Protein AF-A0A2E0TJ88-F1 (afdb_monomer)

Sequence (297 aa):
MEVTLVNRSVYDLPSRQRVGCIVYDGAADMQLWPGPGPDSDLHEHYGDGLQRALDAELKQVEGRLLEIPSVVRVHPGRLHCNFLLWVASRPPEPGSTRQPAPGADVLRQAVLEALRFAAKRNVERIAFPALGAGPGELPRADRLVIAVRAAHAYHEQCIAAGRAPGVEEVFVCEASGPAFRTARQKVQGLARAETKPIGASGGAKAPAKRRRSASSSSSSSKKKSSKVAHKTPPLTAEEVAAARNSERYSMKNTYAVGDFFLHPKFGVGKVVGQPAPGQILVMFETGAEKKLVHGRS

Structure (mmCIF, N/CA/C/O backbone):
data_AF-A0A2E0TJ88-F1
#
_entry.id   AF-A0A2E0TJ88-F1
#
loop_
_atom_site.group_PDB
_atom_site.id
_atom_site.type_symbol
_atom_site.label_atom_id
_atom_site.label_alt_id
_atom_site.label_comp_id
_atom_site.label_asym_id
_atom_site.label_entity_id
_atom_site.label_seq_id
_atom_site.pdbx_PDB_ins_code
_atom_site.Cartn_x
_atom_site.Cartn_y
_atom_site.Cartn_z
_atom_site.occupancy
_atom_site.B_iso_or_equiv
_atom_site.auth_seq_id
_atom_site.auth_comp_id
_atom_site.auth_asym_id
_atom_site.auth_atom_id
_atom_site.pdbx_PDB_model_num
ATOM 1 N N . MET A 1 1 ? -7.248 0.184 18.013 1.00 95.38 1 MET A N 1
ATOM 2 C CA . MET A 1 1 ? -6.919 -0.272 16.646 1.00 95.38 1 MET A CA 1
ATOM 3 C C . MET A 1 1 ? -5.637 -1.081 16.720 1.00 95.38 1 MET A C 1
ATOM 5 O O . MET A 1 1 ? -4.680 -0.614 17.324 1.00 95.38 1 MET A O 1
ATOM 9 N N . GLU A 1 2 ? -5.627 -2.292 16.178 1.00 97.06 2 GLU A N 1
ATOM 10 C CA . GLU A 1 2 ? -4.460 -3.173 16.156 1.00 97.06 2 GLU A CA 1
ATOM 11 C C . GLU A 1 2 ? -3.668 -2.980 14.858 1.00 97.06 2 GLU A C 1
ATOM 13 O O . GLU A 1 2 ? -4.246 -2.921 13.776 1.00 97.06 2 GLU A O 1
ATOM 18 N N . VAL A 1 3 ? -2.338 -2.895 14.957 1.00 98.31 3 VAL A N 1
ATOM 19 C CA . VAL A 1 3 ? -1.446 -2.815 13.793 1.00 98.31 3 VAL A CA 1
ATOM 20 C C . VAL A 1 3 ? -0.541 -4.044 13.765 1.00 98.31 3 VAL A C 1
ATOM 22 O O . VAL A 1 3 ? 0.203 -4.295 14.718 1.00 98.31 3 VAL A O 1
ATOM 25 N N . THR A 1 4 ? -0.571 -4.782 12.656 1.00 98.19 4 THR A N 1
ATOM 26 C CA . THR A 1 4 ? 0.199 -6.014 12.463 1.00 98.19 4 THR A CA 1
ATOM 27 C C . THR A 1 4 ? 1.079 -5.910 11.223 1.00 98.19 4 THR A C 1
ATOM 29 O O . THR A 1 4 ? 0.600 -5.764 10.102 1.00 98.19 4 THR A O 1
ATOM 32 N N . LEU A 1 5 ? 2.391 -6.022 11.420 1.00 97.88 5 LEU A N 1
ATOM 33 C CA . LEU A 1 5 ? 3.379 -6.159 10.359 1.00 97.88 5 LEU A CA 1
ATOM 34 C C . LEU A 1 5 ? 3.454 -7.632 9.929 1.00 97.88 5 LEU A C 1
ATOM 36 O O . LEU A 1 5 ? 3.799 -8.499 10.733 1.00 97.88 5 LEU A O 1
ATOM 40 N N . VAL A 1 6 ? 3.167 -7.918 8.661 1.00 96.94 6 VAL A N 1
ATOM 41 C CA . VAL A 1 6 ? 3.076 -9.275 8.105 1.00 96.94 6 VAL A CA 1
ATOM 42 C C . VAL A 1 6 ? 4.202 -9.508 7.098 1.00 96.94 6 VAL A C 1
ATOM 44 O O . VAL A 1 6 ? 4.347 -8.757 6.136 1.00 96.94 6 VAL A O 1
ATOM 47 N N . ASN A 1 7 ? 4.983 -10.579 7.279 1.00 96.44 7 ASN A N 1
ATOM 48 C CA . ASN A 1 7 ? 6.004 -10.994 6.309 1.00 96.44 7 ASN A CA 1
ATOM 49 C C . ASN A 1 7 ? 5.368 -11.786 5.152 1.00 96.44 7 ASN A C 1
ATOM 51 O O . ASN A 1 7 ? 5.454 -13.022 5.102 1.00 96.44 7 ASN A O 1
ATOM 55 N N . ARG A 1 8 ? 4.629 -11.081 4.292 1.00 94.94 8 ARG A N 1
ATOM 56 C CA . ARG A 1 8 ? 3.948 -11.608 3.107 1.00 94.94 8 ARG A CA 1
ATOM 57 C C . ARG A 1 8 ? 3.572 -10.477 2.143 1.00 94.94 8 ARG A C 1
ATOM 59 O O . ARG A 1 8 ? 3.425 -9.334 2.562 1.00 94.94 8 ARG A O 1
ATOM 66 N N . SER A 1 9 ? 3.365 -10.812 0.870 1.00 95.75 9 SER A N 1
ATOM 67 C CA . SER A 1 9 ? 2.654 -9.944 -0.074 1.00 95.75 9 SER A CA 1
ATOM 68 C C . SER A 1 9 ? 1.245 -9.616 0.429 1.00 95.75 9 SER A C 1
ATOM 70 O O . SER A 1 9 ? 0.565 -10.476 0.995 1.00 95.75 9 SER A O 1
ATOM 72 N N . VAL A 1 10 ? 0.797 -8.386 0.166 1.00 96.75 10 VAL A N 1
ATOM 73 C CA . VAL A 1 10 ? -0.570 -7.933 0.460 1.00 96.75 10 VAL A CA 1
ATOM 74 C C . VAL A 1 10 ? -1.626 -8.712 -0.338 1.00 96.75 10 VAL A C 1
ATOM 76 O O . VAL A 1 10 ? -2.765 -8.843 0.103 1.00 96.75 10 VAL A O 1
ATOM 79 N N . TYR A 1 11 ? -1.240 -9.287 -1.480 1.00 95.94 11 TYR A N 1
ATOM 80 C CA . TYR A 1 11 ? -2.131 -10.051 -2.357 1.00 95.94 11 TYR A CA 1
ATOM 81 C C . TYR A 1 11 ? -2.315 -11.515 -1.926 1.00 95.94 11 TYR A C 1
ATOM 83 O O . TYR A 1 11 ? -3.261 -12.165 -2.364 1.00 95.94 11 TYR A O 1
ATOM 91 N N . ASP A 1 12 ? -1.460 -12.017 -1.027 1.00 93.56 12 ASP A N 1
ATOM 92 C CA . ASP A 1 12 ? -1.431 -13.426 -0.605 1.00 93.56 12 ASP A CA 1
ATOM 93 C C . ASP A 1 12 ? -1.913 -13.629 0.845 1.00 93.56 12 ASP A C 1
ATOM 95 O O . ASP A 1 12 ? -1.579 -14.629 1.500 1.00 93.56 12 ASP A O 1
ATOM 99 N N . LEU A 1 13 ? -2.656 -12.670 1.404 1.00 90.94 13 LEU A N 1
ATOM 100 C CA . LEU A 1 13 ? -3.163 -12.766 2.773 1.00 90.94 13 LEU A CA 1
ATOM 101 C C . LEU A 1 13 ? -4.053 -14.017 2.944 1.00 90.94 13 LEU A C 1
ATOM 103 O O . LEU A 1 13 ? -4.929 -14.280 2.120 1.00 90.94 13 LEU A O 1
ATOM 107 N N . PRO A 1 14 ? -3.838 -14.832 3.997 1.00 87.81 14 PRO A N 1
ATOM 108 C CA . PRO A 1 14 ? -4.660 -16.011 4.249 1.00 87.81 14 PRO A CA 1
ATOM 109 C C . PRO A 1 14 ? -6.097 -15.609 4.601 1.00 87.81 14 PRO A C 1
ATOM 111 O O . PRO A 1 14 ? -6.324 -14.521 5.117 1.00 87.81 14 PRO A O 1
ATOM 114 N N . SER A 1 15 ? -7.063 -16.522 4.454 1.00 87.50 15 SER A N 1
ATOM 115 C CA . SER A 1 15 ? -8.484 -16.231 4.719 1.00 87.50 15 SER A CA 1
ATOM 116 C C . SER A 1 15 ? -8.763 -15.673 6.122 1.00 87.50 15 SER A C 1
ATOM 118 O O . SER A 1 15 ? -9.662 -14.853 6.282 1.00 87.50 15 SER A O 1
ATOM 120 N N . ARG A 1 16 ? -7.967 -16.059 7.133 1.00 88.81 16 ARG A N 1
ATOM 121 C CA . ARG A 1 16 ? -8.054 -15.505 8.501 1.00 88.81 16 ARG A CA 1
ATOM 122 C C . ARG A 1 16 ? -7.700 -14.011 8.594 1.00 88.81 16 ARG A C 1
ATOM 124 O O . ARG A 1 16 ? -8.092 -13.358 9.548 1.00 88.81 16 ARG A O 1
ATOM 131 N N . GLN A 1 17 ? -6.967 -13.495 7.610 1.00 90.50 17 GLN A N 1
ATOM 132 C CA . GLN A 1 17 ? -6.532 -12.103 7.452 1.00 90.50 17 GLN A CA 1
ATOM 133 C C . GLN A 1 17 ? -7.200 -11.456 6.229 1.00 90.50 17 GLN A C 1
ATOM 135 O O . GLN A 1 17 ? -6.638 -10.553 5.613 1.00 90.50 17 GLN A O 1
ATOM 140 N N . ARG A 1 18 ? -8.396 -11.923 5.838 1.00 91.19 18 ARG A N 1
ATOM 141 C CA . ARG A 1 18 ? -9.171 -11.266 4.782 1.00 91.19 18 ARG A CA 1
ATOM 142 C C . ARG A 1 18 ? -9.471 -9.828 5.202 1.00 91.19 18 ARG A C 1
ATOM 144 O O . ARG A 1 18 ? -9.959 -9.592 6.308 1.00 91.19 18 ARG A O 1
ATOM 151 N N . VAL A 1 19 ? -9.205 -8.891 4.298 1.00 97.31 19 VAL A N 1
ATOM 152 C CA . VAL A 1 19 ? -9.403 -7.457 4.523 1.00 97.31 19 VAL A CA 1
ATOM 153 C C . VAL A 1 19 ? -10.577 -6.916 3.721 1.00 97.31 19 VAL A C 1
ATOM 155 O O . VAL A 1 19 ? -10.933 -7.448 2.668 1.00 97.31 19 VAL A O 1
ATOM 158 N N . GLY A 1 20 ? -11.183 -5.839 4.217 1.00 97.75 20 GLY A N 1
ATOM 159 C CA . GLY A 1 20 ? -12.208 -5.111 3.478 1.00 97.75 20 GLY A CA 1
ATOM 160 C C . GLY A 1 20 ? -11.611 -4.360 2.290 1.00 97.75 20 GLY A C 1
ATOM 161 O O . GLY A 1 20 ? -12.201 -4.377 1.212 1.00 97.75 20 GLY A O 1
ATOM 162 N N . CYS A 1 21 ? -10.409 -3.797 2.427 1.00 98.12 21 CYS A N 1
ATOM 163 C CA . CYS A 1 21 ? -9.697 -3.203 1.300 1.00 98.12 21 CYS A CA 1
ATOM 164 C C . CYS A 1 21 ? -8.182 -3.421 1.339 1.00 98.12 21 CYS A C 1
ATOM 166 O O . CYS A 1 21 ? -7.567 -3.541 2.400 1.00 98.12 21 CYS A O 1
ATOM 168 N N . ILE A 1 22 ? -7.604 -3.461 0.139 1.00 98.62 22 ILE A N 1
ATOM 169 C CA . ILE A 1 22 ? -6.161 -3.390 -0.096 1.00 98.62 22 ILE A CA 1
ATOM 170 C C . ILE A 1 22 ? -5.868 -1.986 -0.602 1.00 98.62 22 ILE A C 1
ATOM 172 O O . ILE A 1 22 ? -6.528 -1.521 -1.530 1.00 98.62 22 ILE A O 1
ATOM 176 N N . VAL A 1 23 ? -4.904 -1.318 0.015 1.00 98.69 23 VAL A N 1
ATOM 177 C CA . VAL A 1 23 ? -4.456 0.014 -0.385 1.00 98.69 23 VAL A CA 1
ATOM 178 C C . VAL A 1 23 ? -3.348 -0.114 -1.414 1.00 98.69 23 VAL A C 1
ATOM 180 O O . VAL A 1 23 ? -2.462 -0.954 -1.278 1.00 98.69 23 VAL A O 1
ATOM 183 N N . TYR A 1 24 ? -3.385 0.733 -2.429 1.00 98.44 24 TYR A N 1
ATOM 184 C CA . TYR A 1 24 ? -2.348 0.825 -3.444 1.00 98.44 24 TYR A CA 1
ATOM 185 C C . TYR A 1 24 ? -2.125 2.284 -3.810 1.00 98.44 24 TYR A C 1
ATOM 187 O O . TYR A 1 24 ? -3.101 3.020 -3.916 1.00 98.44 24 TYR A O 1
ATOM 195 N N . ASP A 1 25 ? -0.879 2.713 -4.009 1.00 96.56 25 ASP A N 1
ATOM 196 C CA . ASP A 1 25 ? -0.586 4.090 -4.392 1.00 96.56 25 ASP A CA 1
ATOM 197 C C . ASP A 1 25 ? -0.054 4.226 -5.823 1.00 96.56 25 ASP A C 1
ATOM 199 O O . ASP A 1 25 ? 0.834 3.499 -6.275 1.00 96.56 25 ASP A O 1
ATOM 203 N N . GLY A 1 26 ? -0.585 5.218 -6.521 1.00 95.94 26 GLY A N 1
ATOM 204 C CA . GLY A 1 26 ? -0.389 5.417 -7.944 1.00 95.94 26 GLY A CA 1
ATOM 205 C C . GLY A 1 26 ? -0.282 6.880 -8.345 1.00 95.94 26 GLY A C 1
ATOM 206 O O . GLY A 1 26 ? -0.314 7.788 -7.507 1.00 95.94 26 GLY A O 1
ATOM 207 N N . ALA A 1 27 ? -0.168 7.095 -9.652 1.00 95.81 27 ALA A N 1
ATOM 208 C CA . ALA A 1 27 ? -0.264 8.418 -10.242 1.00 95.81 27 ALA A CA 1
ATOM 209 C C . ALA A 1 27 ? -1.696 8.976 -10.135 1.00 95.81 27 ALA A C 1
ATOM 211 O O . ALA A 1 27 ? -2.685 8.234 -10.067 1.00 95.81 27 ALA A O 1
ATOM 212 N N . ALA A 1 28 ? -1.800 10.302 -10.093 1.00 96.56 28 ALA A N 1
ATOM 213 C CA . ALA A 1 28 ? -3.056 11.037 -9.981 1.00 96.56 28 ALA A CA 1
ATOM 214 C C . ALA A 1 28 ? -3.976 10.888 -11.205 1.00 96.56 28 ALA A C 1
ATOM 216 O O . ALA A 1 28 ? -5.190 11.028 -11.085 1.00 96.56 28 ALA A O 1
ATOM 217 N N . ASP A 1 29 ? -3.411 10.582 -12.371 1.00 95.62 29 ASP A N 1
ATOM 218 C CA . ASP A 1 29 ? -4.131 10.257 -13.609 1.00 95.62 29 ASP A CA 1
ATOM 219 C C . ASP A 1 29 ? -4.499 8.764 -13.713 1.00 95.62 29 ASP A C 1
ATOM 221 O O . ASP A 1 29 ? -4.984 8.309 -14.750 1.00 95.62 29 ASP A O 1
ATOM 225 N N . MET A 1 30 ? -4.242 7.994 -12.649 1.00 96.06 30 MET A N 1
ATOM 226 C CA . MET A 1 30 ? -4.525 6.563 -12.534 1.00 96.06 30 MET A CA 1
ATOM 227 C C . MET A 1 30 ? -3.983 5.723 -13.708 1.00 96.06 30 MET A C 1
ATOM 229 O O . MET A 1 30 ? -4.531 4.663 -14.024 1.00 96.06 30 MET A O 1
ATOM 233 N N . GLN A 1 31 ? -2.915 6.184 -14.365 1.00 94.44 31 GLN A N 1
ATOM 234 C CA . GLN A 1 31 ? -2.210 5.403 -15.374 1.00 94.44 31 GLN A CA 1
ATOM 235 C C . GLN A 1 31 ? -1.251 4.426 -14.700 1.00 94.44 31 GLN A C 1
ATOM 237 O O . GLN A 1 31 ? -0.559 4.771 -13.741 1.00 94.44 31 GLN A O 1
ATOM 242 N N . LEU A 1 32 ? -1.228 3.190 -15.199 1.00 93.06 32 LEU A N 1
ATOM 243 C CA . LEU A 1 32 ? -0.260 2.193 -14.762 1.00 93.06 32 LEU A CA 1
ATOM 244 C C . LEU A 1 32 ? 1.085 2.411 -15.448 1.00 93.06 32 LEU A C 1
ATOM 246 O O . LEU A 1 32 ? 1.165 2.560 -16.669 1.00 93.06 32 LEU A O 1
ATOM 250 N N . TRP A 1 33 ? 2.155 2.299 -14.671 1.00 91.06 33 TRP A N 1
ATOM 251 C CA . TRP A 1 33 ? 3.506 2.217 -15.195 1.00 91.06 33 TRP A CA 1
ATOM 252 C C . TRP A 1 33 ? 3.683 0.923 -16.016 1.00 91.06 33 TRP A C 1
ATOM 254 O O . TRP A 1 33 ? 3.544 -0.172 -15.463 1.00 91.06 33 TRP A O 1
ATOM 264 N N . PRO A 1 34 ? 4.042 0.998 -17.315 1.00 89.19 34 PRO A N 1
ATOM 265 C CA . PRO A 1 34 ? 4.158 -0.186 -18.173 1.00 89.19 34 PRO A CA 1
ATOM 266 C C . PRO A 1 34 ? 5.428 -1.016 -17.917 1.00 89.19 34 PRO A C 1
ATOM 268 O O . PRO A 1 34 ? 5.554 -2.134 -18.417 1.00 89.19 34 PRO A O 1
ATOM 271 N N . GLY A 1 35 ? 6.406 -0.468 -17.191 1.00 88.00 35 GLY A N 1
ATOM 272 C CA . GLY A 1 35 ? 7.645 -1.167 -16.860 1.00 88.00 35 GLY A CA 1
ATOM 273 C C . GLY A 1 35 ? 7.524 -2.060 -15.617 1.00 88.00 35 GLY A C 1
ATOM 274 O O . GLY A 1 35 ? 6.491 -2.094 -14.953 1.00 88.00 35 GLY A O 1
ATOM 275 N N . PRO A 1 36 ? 8.603 -2.774 -15.252 1.00 88.25 36 PRO A N 1
ATOM 276 C CA . PRO A 1 36 ? 8.596 -3.629 -14.071 1.00 88.25 36 PRO A CA 1
ATOM 277 C C . PRO A 1 36 ? 8.401 -2.812 -12.788 1.00 88.25 36 PRO A C 1
ATOM 279 O O . PRO A 1 36 ? 8.945 -1.711 -12.640 1.00 88.25 36 PRO A O 1
ATOM 282 N N . GLY A 1 37 ? 7.675 -3.383 -11.830 1.00 89.56 37 GLY A N 1
ATOM 283 C CA . GLY A 1 37 ? 7.513 -2.822 -10.495 1.00 89.56 37 GLY A CA 1
ATOM 284 C C . GLY A 1 37 ? 6.149 -3.130 -9.879 1.00 89.56 37 GLY A C 1
ATOM 285 O O . GLY A 1 37 ? 5.442 -4.020 -10.342 1.00 89.56 37 GLY A O 1
ATOM 286 N N . PRO A 1 38 ? 5.751 -2.376 -8.845 1.00 92.75 38 PRO A N 1
ATOM 287 C CA . PRO A 1 38 ? 4.497 -2.635 -8.143 1.00 92.75 38 PRO A CA 1
ATOM 288 C C . PRO A 1 38 ? 3.251 -2.594 -9.032 1.00 92.75 38 PRO A C 1
ATOM 290 O O . PRO A 1 38 ? 2.324 -3.353 -8.774 1.00 92.75 38 PRO A O 1
ATOM 293 N N . ASP A 1 39 ? 3.246 -1.779 -10.094 1.00 94.25 39 ASP A N 1
ATOM 294 C CA . ASP A 1 39 ? 2.115 -1.683 -11.025 1.00 94.25 39 ASP A CA 1
ATOM 295 C C . ASP A 1 39 ? 1.962 -2.974 -11.837 1.00 94.25 39 ASP A C 1
ATOM 297 O O . ASP A 1 39 ? 0.847 -3.476 -11.991 1.00 94.25 39 ASP A O 1
ATOM 301 N N . SER A 1 40 ? 3.080 -3.566 -12.286 1.00 93.62 40 SER A N 1
ATOM 302 C CA . SER A 1 40 ? 3.061 -4.876 -12.944 1.00 93.62 40 SER A CA 1
ATOM 303 C C . SER A 1 40 ? 2.634 -5.985 -11.981 1.00 93.62 40 SER A C 1
ATOM 305 O O . SER A 1 40 ? 1.856 -6.854 -12.368 1.00 93.62 40 SER A O 1
ATOM 307 N N . ASP A 1 41 ? 3.079 -5.923 -10.720 1.00 94.62 41 ASP A N 1
ATOM 308 C CA . ASP A 1 41 ? 2.690 -6.893 -9.689 1.00 94.62 41 ASP A CA 1
ATOM 309 C C . ASP A 1 41 ? 1.184 -6.788 -9.383 1.00 94.62 41 ASP A C 1
ATOM 311 O O . ASP A 1 41 ? 0.471 -7.791 -9.347 1.00 94.62 41 ASP A O 1
ATOM 315 N N . LEU A 1 42 ? 0.663 -5.567 -9.208 1.00 97.06 42 LEU A N 1
ATOM 316 C CA . LEU A 1 42 ? -0.768 -5.326 -9.019 1.00 97.06 42 LEU A CA 1
ATOM 317 C C . LEU A 1 42 ? -1.565 -5.846 -10.216 1.00 97.06 42 LEU A C 1
ATOM 319 O O . LEU A 1 42 ? -2.583 -6.505 -10.017 1.00 97.06 42 LEU A O 1
ATOM 323 N N . HIS A 1 43 ? -1.115 -5.572 -11.441 1.00 96.38 43 HIS A N 1
ATOM 324 C CA . HIS A 1 43 ? -1.786 -6.022 -12.655 1.00 96.38 43 HIS A CA 1
ATOM 325 C C . HIS A 1 43 ? -1.890 -7.553 -12.724 1.00 96.38 43 HIS A C 1
ATOM 327 O O . HIS A 1 43 ? -2.972 -8.076 -12.994 1.00 96.38 43 HIS A O 1
ATOM 333 N N . GLU A 1 44 ? -0.810 -8.275 -12.408 1.00 96.38 44 GLU A N 1
ATOM 334 C CA . GLU A 1 44 ? -0.795 -9.744 -12.377 1.00 96.38 44 GLU A CA 1
ATOM 335 C C . GLU A 1 44 ? -1.824 -10.309 -11.384 1.00 96.38 44 GLU A C 1
ATOM 337 O O . GLU A 1 44 ? -2.592 -11.217 -11.720 1.00 96.38 44 GLU A O 1
ATOM 342 N N . HIS A 1 45 ? -1.896 -9.737 -10.179 1.00 97.38 45 HIS A N 1
ATOM 343 C CA . HIS A 1 45 ? -2.829 -10.184 -9.142 1.00 97.38 45 HIS A CA 1
ATOM 344 C C . HIS A 1 45 ? -4.275 -9.717 -9.372 1.00 97.38 45 HIS A C 1
ATOM 346 O O . HIS A 1 45 ? -5.216 -10.416 -8.991 1.00 97.38 45 HIS A O 1
ATOM 352 N N . TYR A 1 46 ? -4.479 -8.556 -9.993 1.00 97.94 46 TYR A N 1
ATOM 353 C CA . TYR A 1 46 ? -5.803 -8.006 -10.281 1.00 97.94 46 TYR A CA 1
ATOM 354 C C . TYR A 1 46 ? -6.465 -8.692 -11.485 1.00 97.94 46 TYR A C 1
ATOM 356 O O . TYR A 1 46 ? -7.671 -8.963 -11.459 1.00 97.94 46 TYR A O 1
ATOM 364 N N . GLY A 1 47 ? -5.681 -8.991 -12.527 1.00 96.06 47 GLY A N 1
ATOM 365 C CA . GLY A 1 47 ? -6.120 -9.532 -13.814 1.00 96.06 47 GLY A CA 1
ATOM 366 C C . GLY A 1 47 ? -6.346 -8.474 -14.905 1.00 96.06 47 GLY A C 1
ATOM 367 O O . GLY A 1 47 ? -6.226 -7.270 -14.678 1.00 96.06 47 GLY A O 1
ATOM 368 N N . ASP A 1 48 ? -6.752 -8.944 -16.092 1.00 89.56 48 ASP A N 1
ATOM 369 C CA . ASP A 1 48 ? -6.744 -8.216 -17.382 1.00 89.56 48 ASP A CA 1
ATOM 370 C C . ASP A 1 48 ? -7.682 -6.985 -17.486 1.00 89.56 48 ASP A C 1
ATOM 372 O O . ASP A 1 48 ? -7.873 -6.419 -18.558 1.00 89.56 48 ASP A O 1
ATOM 376 N N . GLY A 1 49 ? -8.293 -6.547 -16.384 1.00 95.56 49 GLY A N 1
ATOM 377 C CA . GLY A 1 49 ? -9.243 -5.432 -16.339 1.00 95.56 49 GLY A CA 1
ATOM 378 C C . GLY A 1 49 ? -8.788 -4.222 -15.527 1.00 95.56 49 GLY A C 1
ATOM 379 O O . GLY A 1 49 ? -9.581 -3.294 -15.388 1.00 95.56 49 GLY A O 1
ATOM 380 N N . LEU A 1 50 ? -7.567 -4.220 -14.975 1.00 97.56 50 LEU A N 1
ATOM 381 C CA . LEU A 1 50 ? -7.134 -3.185 -14.028 1.00 97.56 50 LEU A CA 1
ATOM 382 C C . LEU A 1 50 ? -7.220 -1.771 -14.612 1.00 97.56 50 LEU A C 1
ATOM 384 O O . LEU A 1 50 ? -7.948 -0.950 -14.064 1.00 97.56 50 LEU A O 1
ATOM 388 N N . GLN A 1 51 ? -6.557 -1.498 -15.743 1.00 96.50 51 GLN A N 1
ATOM 389 C CA . GLN A 1 51 ? -6.578 -0.154 -16.340 1.00 96.50 51 GLN A CA 1
ATOM 390 C C . GLN A 1 51 ? -8.008 0.286 -16.675 1.00 96.50 51 GLN A C 1
ATOM 392 O O . GLN A 1 51 ? -8.405 1.398 -16.359 1.00 96.50 51 GLN A O 1
ATOM 397 N N . ARG A 1 52 ? -8.837 -0.622 -17.205 1.00 97.44 52 ARG A N 1
ATOM 398 C CA . ARG A 1 52 ? -10.246 -0.327 -17.501 1.00 97.44 52 ARG A CA 1
ATOM 399 C C . ARG A 1 52 ? -11.045 0.042 -16.247 1.00 97.44 52 ARG A C 1
ATOM 401 O O . ARG A 1 52 ? -11.935 0.885 -16.334 1.00 97.44 52 ARG A O 1
ATOM 408 N N . ALA A 1 53 ? -10.773 -0.603 -15.113 1.00 98.00 53 ALA A N 1
ATOM 409 C CA . ALA A 1 53 ? -11.406 -0.269 -13.842 1.00 98.00 53 ALA A CA 1
ATOM 410 C C . ALA A 1 53 ? -10.945 1.106 -13.339 1.00 98.00 53 ALA A C 1
ATOM 412 O O . ALA A 1 53 ? -11.780 1.901 -12.922 1.00 98.00 53 ALA A O 1
ATOM 413 N N . LEU A 1 54 ? -9.650 1.413 -13.452 1.00 97.62 54 LEU A N 1
ATOM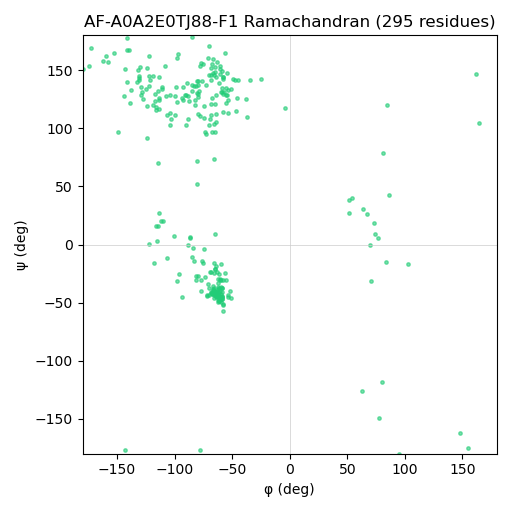 414 C CA . LEU A 1 54 ? -9.099 2.726 -13.110 1.00 97.62 54 LEU A CA 1
ATOM 415 C C . LEU A 1 54 ? -9.706 3.837 -13.980 1.00 97.62 54 LEU A C 1
ATOM 417 O O . LEU A 1 54 ? -10.215 4.821 -13.452 1.00 97.62 54 LEU A O 1
ATOM 421 N N . ASP A 1 55 ? -9.763 3.633 -15.297 1.00 96.94 55 ASP A N 1
ATOM 422 C CA . ASP A 1 55 ? -10.355 4.579 -16.245 1.00 96.94 55 ASP A CA 1
ATOM 423 C C . ASP A 1 55 ? -11.852 4.806 -15.985 1.00 96.94 55 ASP A C 1
ATOM 425 O O . ASP A 1 55 ? -12.378 5.886 -16.255 1.00 96.94 55 ASP A O 1
ATOM 429 N N . ALA A 1 56 ? -12.571 3.782 -15.510 1.00 97.38 56 ALA A N 1
ATOM 430 C CA . ALA A 1 56 ? -13.989 3.893 -15.182 1.00 97.38 56 ALA A CA 1
ATOM 431 C C . ALA A 1 56 ? -14.222 4.805 -13.971 1.00 97.38 56 ALA A C 1
ATOM 433 O O . ALA A 1 56 ? -15.129 5.635 -14.019 1.00 97.38 56 ALA A O 1
ATOM 434 N N . GLU A 1 57 ? -13.386 4.688 -12.937 1.00 97.38 57 GLU A N 1
ATOM 435 C CA . GLU A 1 57 ? -13.449 5.564 -11.764 1.00 97.38 57 GLU A CA 1
ATOM 436 C C . GLU A 1 57 ? -12.961 6.980 -12.102 1.00 97.38 57 GLU A C 1
ATOM 438 O O . GLU A 1 57 ? -13.636 7.955 -11.781 1.00 97.38 57 GLU A O 1
ATOM 443 N N . LEU A 1 58 ? -11.854 7.123 -12.841 1.00 96.06 58 LEU A N 1
ATOM 444 C CA . LEU A 1 58 ? -11.301 8.431 -13.213 1.00 96.06 58 LEU A CA 1
ATOM 445 C C . LEU A 1 58 ? -12.257 9.262 -14.081 1.00 96.06 58 LEU A C 1
ATOM 447 O O . LEU A 1 58 ? -12.262 10.487 -14.006 1.00 96.06 58 LEU A O 1
ATOM 451 N N . LYS A 1 59 ? -13.109 8.615 -14.888 1.00 96.25 59 LYS A N 1
ATOM 452 C CA . LYS A 1 59 ? -14.167 9.296 -15.658 1.00 96.25 59 LYS A CA 1
ATOM 453 C C . LYS A 1 59 ? -15.194 10.013 -14.781 1.00 96.25 59 LYS A C 1
ATOM 455 O O . LYS A 1 59 ? -15.830 10.936 -15.278 1.00 96.25 59 LYS A O 1
ATOM 460 N N . GLN A 1 60 ? -15.372 9.575 -13.534 1.00 94.69 60 GLN A N 1
ATOM 461 C CA . GLN A 1 60 ? -16.273 10.198 -12.559 1.00 94.69 60 GLN A CA 1
ATOM 462 C C . GLN A 1 60 ? -15.606 11.371 -11.823 1.00 94.69 60 GLN A C 1
ATOM 464 O O . GLN A 1 60 ? -16.281 12.104 -11.104 1.00 94.69 60 GLN A O 1
ATOM 469 N N . VAL A 1 61 ? -14.290 11.544 -11.977 1.00 94.00 61 VAL A N 1
ATOM 470 C CA . VAL A 1 61 ? -13.513 12.601 -11.327 1.00 94.00 61 VAL A CA 1
ATOM 471 C C . VAL A 1 61 ? -13.469 13.823 -12.237 1.00 94.00 61 VAL A C 1
ATOM 473 O O . VAL A 1 61 ? -13.110 13.732 -13.415 1.00 94.00 61 VAL A O 1
ATOM 476 N N . GLU A 1 62 ? -13.824 14.983 -11.687 1.00 90.44 62 GLU A N 1
ATOM 477 C CA . GLU A 1 62 ? -13.731 16.254 -12.401 1.00 90.44 62 GLU A CA 1
ATOM 478 C C . GLU A 1 62 ? -12.284 16.514 -12.847 1.00 90.44 62 GLU A C 1
ATOM 480 O O . GLU A 1 62 ? -11.330 16.257 -12.118 1.00 90.44 62 GLU A O 1
ATOM 485 N N . GLY A 1 63 ? -12.101 16.938 -14.098 1.00 91.00 63 GLY A N 1
ATOM 486 C CA . GLY A 1 63 ? -10.766 17.122 -14.677 1.00 91.00 63 GLY A CA 1
ATOM 487 C C . GLY A 1 63 ? -9.978 15.829 -14.932 1.00 91.00 63 GLY A C 1
ATOM 488 O O . GLY A 1 63 ? -8.874 15.911 -15.464 1.00 91.00 63 GLY A O 1
ATOM 489 N N . ARG A 1 64 ? -10.534 14.643 -14.618 1.00 93.50 64 ARG A N 1
ATOM 490 C CA . ARG A 1 64 ? -9.874 13.327 -14.759 1.00 93.50 64 ARG A CA 1
ATOM 491 C C . ARG A 1 64 ? -8.498 13.282 -14.098 1.00 93.50 64 ARG A C 1
ATOM 493 O O . ARG A 1 64 ? -7.561 12.681 -14.623 1.00 93.50 64 ARG A O 1
ATOM 500 N N . LEU A 1 65 ? -8.391 13.940 -12.951 1.00 95.31 65 LEU A N 1
ATOM 501 C CA . LEU A 1 65 ? -7.168 14.030 -12.183 1.00 95.31 65 LEU A CA 1
ATOM 502 C C . LEU A 1 65 ? -7.505 14.016 -10.698 1.00 95.31 65 LEU A C 1
ATOM 504 O O . LEU A 1 65 ? -8.324 14.802 -10.232 1.00 95.31 65 LEU A O 1
ATOM 508 N N . LEU A 1 66 ? -6.863 13.124 -9.956 1.00 96.38 66 LEU A N 1
ATOM 509 C CA . LEU A 1 66 ? -6.989 13.075 -8.508 1.00 96.38 66 LEU A CA 1
ATOM 510 C C . LEU A 1 66 ? -6.101 14.136 -7.846 1.00 96.38 66 LEU A C 1
ATOM 512 O O . LEU A 1 66 ? -4.949 14.336 -8.230 1.00 96.38 66 LEU A O 1
ATOM 516 N N . GLU A 1 67 ? -6.606 14.776 -6.795 1.00 96.25 67 GLU A N 1
ATOM 517 C CA . GLU A 1 67 ? -5.772 15.603 -5.920 1.00 96.25 67 GLU A CA 1
ATOM 518 C C . GLU A 1 67 ? -4.730 14.734 -5.198 1.00 96.25 67 GLU A C 1
ATOM 520 O O . GLU A 1 67 ? -4.955 13.544 -4.962 1.00 96.25 67 GLU A O 1
ATOM 525 N N . ILE A 1 68 ? -3.586 15.309 -4.822 1.00 96.56 68 ILE A N 1
ATOM 526 C CA . ILE A 1 68 ? -2.525 14.581 -4.116 1.00 96.56 68 ILE A CA 1
ATOM 527 C C . ILE A 1 68 ? -2.374 15.132 -2.690 1.00 96.56 68 ILE A C 1
ATOM 529 O O . ILE A 1 68 ? -2.069 16.315 -2.541 1.00 96.56 68 ILE A O 1
ATOM 533 N N . PRO A 1 69 ? -2.473 14.296 -1.640 1.00 96.00 69 PRO A N 1
ATOM 534 C CA . PRO A 1 69 ? -2.952 12.919 -1.654 1.00 96.00 69 PRO A CA 1
ATOM 535 C C . PRO A 1 69 ? -4.481 12.849 -1.590 1.00 96.00 69 PRO A C 1
ATOM 537 O O . PRO A 1 69 ? -5.104 13.500 -0.756 1.00 96.00 69 PRO A O 1
ATOM 540 N N . SER A 1 70 ? -5.084 11.989 -2.404 1.00 96.38 70 SER A N 1
ATOM 541 C CA . SER A 1 70 ? -6.507 11.645 -2.314 1.00 96.38 70 SER A CA 1
ATOM 542 C C . SER A 1 70 ? -6.714 10.162 -2.598 1.00 96.38 70 SER A C 1
ATOM 544 O O . SER A 1 70 ? -5.794 9.464 -3.035 1.00 96.38 70 SER A O 1
ATOM 546 N N . VAL A 1 71 ? -7.909 9.653 -2.300 1.00 97.81 71 VAL A N 1
ATOM 547 C CA . VAL A 1 71 ? -8.213 8.227 -2.423 1.00 97.81 71 VAL A CA 1
ATOM 548 C C . VAL A 1 71 ? -9.508 7.988 -3.184 1.00 97.81 71 VAL A C 1
ATOM 550 O O . VAL A 1 71 ? -10.501 8.688 -2.985 1.00 97.81 71 VAL A O 1
ATOM 553 N N . VAL A 1 72 ? -9.517 6.946 -4.011 1.00 97.81 72 VAL A N 1
ATOM 554 C CA . VAL A 1 72 ? -10.695 6.502 -4.756 1.00 97.81 72 VAL A CA 1
ATOM 555 C C . VAL A 1 72 ? -10.872 4.995 -4.615 1.00 97.81 72 VAL A C 1
ATOM 557 O O . VAL A 1 72 ? -9.917 4.214 -4.605 1.00 97.81 72 VAL A O 1
ATOM 560 N N . ARG A 1 73 ? -12.126 4.571 -4.461 1.00 98.00 73 ARG A N 1
ATOM 561 C CA . ARG A 1 73 ? -12.477 3.152 -4.440 1.00 98.00 73 ARG A CA 1
ATOM 562 C C . ARG A 1 73 ? -12.496 2.635 -5.869 1.00 98.00 73 ARG A C 1
ATOM 564 O O . ARG A 1 73 ? -13.178 3.200 -6.705 1.00 98.00 73 ARG A O 1
ATOM 571 N N . VAL A 1 74 ? -11.844 1.504 -6.087 1.00 98.44 74 VAL A N 1
ATOM 572 C CA . VAL A 1 74 ? -11.821 0.780 -7.355 1.00 98.44 74 VAL A CA 1
ATOM 573 C C . VAL A 1 74 ? -12.347 -0.635 -7.110 1.00 98.44 74 VAL A C 1
ATOM 575 O O . VAL A 1 74 ? -12.121 -1.229 -6.049 1.00 98.44 74 VAL A O 1
ATOM 578 N N . HIS A 1 75 ? -13.070 -1.201 -8.076 1.00 97.50 75 HIS A N 1
ATOM 579 C CA . HIS A 1 75 ? -13.475 -2.612 -8.041 1.00 97.50 75 HIS A CA 1
ATOM 580 C C . HIS A 1 75 ? -12.262 -3.523 -7.728 1.00 97.50 75 HIS A C 1
ATOM 582 O O . HIS A 1 75 ? -11.172 -3.218 -8.204 1.00 97.50 75 HIS A O 1
ATOM 588 N N . PRO A 1 76 ? -12.383 -4.620 -6.952 1.00 96.81 76 PRO A N 1
ATOM 589 C CA . PRO A 1 76 ? -11.222 -5.420 -6.528 1.00 96.81 76 PRO A CA 1
ATOM 590 C C . PRO A 1 76 ? -10.629 -6.323 -7.622 1.00 96.81 76 PRO A C 1
ATOM 592 O O . PRO A 1 76 ? -9.530 -6.839 -7.456 1.00 96.81 76 PRO A O 1
ATOM 595 N N . GLY A 1 77 ? -11.344 -6.569 -8.721 1.00 96.81 77 GLY A N 1
ATOM 596 C CA . GLY A 1 77 ? -10.899 -7.525 -9.740 1.00 96.81 77 GLY A CA 1
ATOM 597 C C . GLY A 1 77 ? -10.810 -8.936 -9.153 1.00 96.81 77 GLY A C 1
ATOM 598 O O . GLY A 1 77 ? -1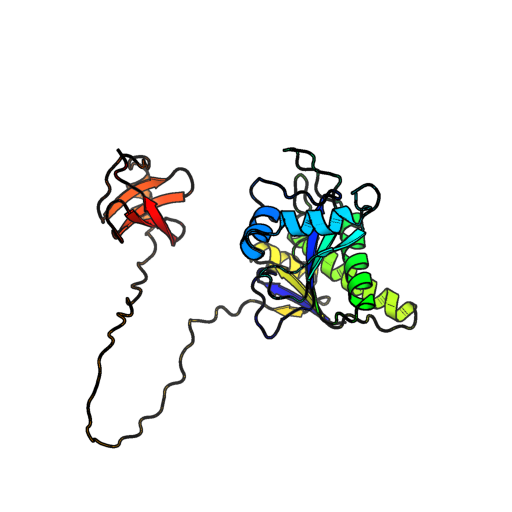1.783 -9.422 -8.579 1.00 96.81 77 GLY A O 1
ATOM 599 N N . ARG A 1 78 ? -9.646 -9.584 -9.287 1.00 96.62 78 ARG A N 1
ATOM 600 C CA . ARG A 1 78 ? -9.351 -10.900 -8.686 1.00 96.62 78 ARG A CA 1
ATOM 601 C C . ARG A 1 78 ? -8.772 -10.819 -7.263 1.00 96.62 78 ARG A C 1
ATOM 603 O O . ARG A 1 78 ? -8.502 -11.860 -6.668 1.00 96.62 78 ARG A O 1
ATOM 610 N N . LEU A 1 79 ? -8.577 -9.619 -6.710 1.00 96.06 79 LEU A N 1
ATOM 611 C CA . LEU A 1 79 ? -7.980 -9.442 -5.385 1.00 96.06 79 LEU A CA 1
ATOM 612 C C . LEU A 1 79 ? -8.871 -10.007 -4.269 1.00 96.06 79 LEU A C 1
ATOM 614 O O . LEU A 1 79 ? -10.096 -9.895 -4.294 1.00 96.06 79 LEU A O 1
ATOM 618 N N . HIS A 1 80 ? -8.241 -10.550 -3.227 1.00 93.06 80 HIS A N 1
ATOM 619 C CA . HIS A 1 80 ? -8.922 -11.117 -2.058 1.00 93.06 80 HIS A CA 1
ATOM 620 C C . HIS A 1 80 ? -9.371 -10.048 -1.035 1.00 93.06 80 HIS A C 1
ATOM 622 O O . HIS A 1 80 ? -9.097 -10.154 0.160 1.00 93.06 80 HIS A O 1
ATOM 628 N N . CYS A 1 81 ? -10.096 -9.026 -1.494 1.00 96.38 81 CYS A N 1
ATOM 629 C CA . CYS A 1 81 ? -10.683 -7.953 -0.681 1.00 96.38 81 CYS A CA 1
ATOM 630 C C . CYS A 1 81 ? -12.079 -7.557 -1.204 1.00 96.38 81 CYS A C 1
ATOM 632 O O . CYS A 1 81 ? -12.551 -8.115 -2.192 1.00 96.38 81 CYS A O 1
ATOM 634 N N . ASN A 1 82 ? -12.777 -6.622 -0.546 1.00 97.19 82 ASN A N 1
ATOM 635 C CA . ASN A 1 82 ? -14.053 -6.107 -1.068 1.00 97.19 82 ASN A CA 1
ATOM 636 C C . ASN A 1 82 ? -13.837 -5.020 -2.135 1.00 97.19 82 ASN A C 1
ATOM 638 O O . ASN A 1 82 ? -14.674 -4.856 -3.021 1.00 97.19 82 ASN A O 1
ATOM 642 N N . PHE A 1 83 ? -12.746 -4.256 -2.038 1.00 98.31 83 PHE A N 1
ATOM 643 C CA . PHE A 1 83 ? -12.337 -3.273 -3.041 1.00 98.31 83 PHE A CA 1
ATOM 644 C C . PHE A 1 83 ? -10.840 -2.945 -2.959 1.00 98.31 83 PHE A C 1
ATOM 646 O O . PHE A 1 83 ? -10.202 -3.112 -1.914 1.00 98.31 83 PHE A O 1
ATOM 653 N N . LEU A 1 84 ? -10.293 -2.454 -4.069 1.00 98.56 84 LEU A N 1
ATOM 654 C CA . LEU A 1 84 ? -8.983 -1.814 -4.119 1.00 98.56 84 LEU A CA 1
ATOM 655 C C . LEU A 1 84 ? -9.166 -0.337 -3.748 1.00 98.56 84 LEU A C 1
ATOM 657 O O . LEU A 1 84 ? -10.071 0.322 -4.256 1.00 98.56 84 LEU A O 1
ATOM 661 N N . LEU A 1 85 ? -8.343 0.185 -2.848 1.00 98.75 85 LEU A N 1
ATOM 662 C CA . LEU A 1 85 ? -8.319 1.605 -2.516 1.00 98.75 85 LEU A CA 1
ATOM 663 C C . LEU A 1 85 ? -7.096 2.228 -3.180 1.00 98.75 85 LEU A C 1
ATOM 665 O O . LEU A 1 85 ? -5.974 2.038 -2.712 1.00 98.75 85 LEU A O 1
ATOM 669 N N . TRP A 1 86 ? -7.325 2.931 -4.286 1.00 98.56 86 TRP A N 1
ATOM 670 C CA . TRP A 1 86 ? -6.277 3.641 -5.004 1.00 98.56 86 TRP A CA 1
ATOM 671 C C . TRP A 1 86 ? -5.994 4.965 -4.310 1.00 98.56 86 TRP A C 1
ATOM 673 O O . TRP A 1 86 ? -6.917 5.727 -4.027 1.00 98.56 86 TRP A O 1
ATOM 683 N N . VAL A 1 87 ? -4.724 5.240 -4.048 1.00 98.38 87 VAL A N 1
ATOM 684 C CA . VAL A 1 87 ? -4.250 6.477 -3.441 1.00 98.38 87 VAL A CA 1
ATOM 685 C C . VAL A 1 87 ? -3.419 7.229 -4.465 1.00 98.38 87 VAL A C 1
ATOM 687 O O . VAL A 1 87 ? -2.363 6.753 -4.877 1.00 98.38 87 VAL A O 1
ATOM 690 N N . ALA A 1 88 ? -3.870 8.411 -4.868 1.00 97.56 88 ALA A N 1
ATOM 691 C CA . ALA A 1 88 ? -3.049 9.303 -5.669 1.00 97.56 88 ALA A CA 1
ATOM 692 C C . ALA A 1 88 ? -1.915 9.835 -4.792 1.00 97.56 88 ALA A C 1
ATOM 694 O O . ALA A 1 88 ? -2.146 10.617 -3.874 1.00 97.56 88 ALA A O 1
ATOM 695 N N . SER A 1 89 ? -0.693 9.373 -5.037 1.00 96.69 89 SER A N 1
ATOM 696 C CA . SER A 1 89 ? 0.499 9.798 -4.295 1.00 96.69 89 SER A CA 1
ATOM 697 C C . SER A 1 89 ? 1.526 10.488 -5.189 1.00 96.69 89 SER A C 1
ATOM 699 O O . SER A 1 89 ? 2.421 11.158 -4.679 1.00 96.69 89 SER A O 1
ATOM 701 N N . ARG A 1 90 ? 1.401 10.344 -6.514 1.00 95.12 90 ARG A N 1
ATOM 702 C CA . ARG A 1 90 ? 2.322 10.904 -7.507 1.00 95.12 90 ARG A CA 1
ATOM 703 C C . ARG A 1 90 ? 1.592 11.784 -8.519 1.00 95.12 90 ARG A C 1
ATOM 705 O O . ARG A 1 90 ? 0.412 11.536 -8.782 1.00 95.12 90 ARG A O 1
ATOM 712 N N . PRO A 1 91 ? 2.278 12.782 -9.108 1.00 94.06 91 PRO A N 1
ATOM 713 C CA . PRO A 1 91 ? 1.757 13.513 -10.258 1.00 94.06 91 PRO A CA 1
ATOM 714 C C . PRO A 1 91 ? 1.415 12.569 -11.422 1.00 94.06 91 PRO A C 1
ATOM 716 O O . PRO A 1 91 ? 1.874 11.425 -11.426 1.00 94.06 91 PRO A O 1
ATOM 719 N N . PRO A 1 92 ? 0.643 13.042 -12.413 1.00 93.12 92 PRO A N 1
ATOM 720 C CA . PRO A 1 92 ? 0.398 12.315 -13.655 1.00 93.12 92 PRO A CA 1
ATOM 721 C C . PRO A 1 92 ? 1.663 11.758 -14.300 1.00 93.12 92 PRO A C 1
ATOM 723 O O . PRO A 1 92 ? 2.704 12.424 -14.345 1.00 93.12 92 PRO A O 1
ATOM 726 N N . GLU A 1 93 ? 1.539 10.561 -14.859 1.00 88.81 93 GLU A N 1
ATOM 727 C CA . GLU A 1 93 ? 2.592 9.855 -15.586 1.00 88.81 93 GLU A CA 1
ATOM 728 C C . GLU A 1 93 ? 2.191 9.723 -17.066 1.00 88.81 93 GLU A C 1
ATOM 730 O O . GLU A 1 93 ? 1.884 8.628 -17.540 1.00 88.81 93 GLU A O 1
ATOM 735 N N . PRO A 1 94 ? 2.181 10.828 -17.846 1.00 76.19 94 PRO A N 1
ATOM 736 C CA . PRO A 1 94 ? 1.822 10.753 -19.252 1.00 76.19 94 PRO A CA 1
ATOM 737 C C . PRO A 1 94 ? 2.899 9.997 -20.040 1.00 76.19 94 PRO A C 1
ATOM 739 O O . PRO A 1 94 ? 4.062 10.404 -20.122 1.00 76.19 94 PRO A O 1
ATOM 742 N N . GLY A 1 95 ? 2.489 8.901 -20.676 1.00 75.06 95 GLY A N 1
ATOM 743 C CA . GLY A 1 95 ? 3.330 8.131 -21.587 1.00 75.06 95 GLY A CA 1
ATOM 744 C C . GLY A 1 95 ? 4.299 7.198 -20.862 1.00 75.06 95 GLY A C 1
ATOM 745 O O . GLY A 1 95 ? 3.884 6.250 -20.206 1.00 75.06 95 GLY A O 1
ATOM 746 N N . SER A 1 96 ? 5.602 7.410 -21.052 1.00 77.44 96 SER A N 1
ATOM 747 C CA . SER A 1 96 ? 6.660 6.503 -20.581 1.00 77.44 96 SER A CA 1
ATOM 748 C C . SER A 1 96 ? 7.566 7.118 -19.513 1.00 77.44 96 SER A C 1
ATOM 750 O O . SER A 1 96 ? 8.656 6.599 -19.265 1.00 77.44 96 SER A O 1
ATOM 752 N N . THR A 1 97 ? 7.149 8.222 -18.892 1.00 83.75 97 THR A N 1
ATOM 753 C CA . THR A 1 97 ? 7.928 8.905 -17.852 1.00 83.75 97 THR A CA 1
ATOM 754 C C . THR A 1 97 ? 7.338 8.611 -16.485 1.00 83.75 97 THR A C 1
ATOM 756 O O . THR A 1 97 ? 6.243 9.069 -16.168 1.00 83.75 97 THR A O 1
ATOM 759 N N . ARG A 1 98 ? 8.092 7.882 -15.659 1.00 86.69 98 ARG A N 1
ATOM 760 C CA . ARG A 1 98 ? 7.721 7.631 -14.267 1.00 86.69 98 ARG A CA 1
ATOM 761 C C . ARG A 1 98 ? 8.072 8.837 -13.405 1.00 86.69 98 ARG A C 1
ATOM 763 O O . ARG A 1 98 ? 9.224 9.277 -13.419 1.00 86.69 98 ARG A O 1
ATOM 770 N N . GLN A 1 99 ? 7.107 9.350 -12.651 1.00 91.69 99 GLN A N 1
ATOM 771 C CA . GLN A 1 99 ? 7.336 10.482 -11.762 1.00 91.69 99 GLN A CA 1
ATOM 772 C C . GLN A 1 99 ? 8.106 10.037 -10.511 1.00 91.69 99 GLN A C 1
ATOM 774 O O . GLN A 1 99 ? 8.053 8.860 -10.131 1.00 91.69 99 GLN A O 1
ATOM 779 N N . PRO A 1 100 ? 8.832 10.957 -9.850 1.00 93.12 100 PRO A N 1
ATOM 780 C CA . PRO A 1 100 ? 9.505 10.657 -8.595 1.00 93.12 100 PRO A CA 1
ATOM 781 C C . PRO A 1 100 ? 8.546 10.092 -7.544 1.00 93.12 100 PRO A C 1
ATOM 783 O O . PRO A 1 100 ? 7.369 10.455 -7.473 1.00 93.12 100 PRO A O 1
ATOM 786 N N . ALA A 1 101 ? 9.070 9.209 -6.702 1.00 95.44 101 ALA A N 1
ATOM 787 C CA . ALA A 1 101 ? 8.345 8.692 -5.558 1.00 95.44 101 ALA A CA 1
ATOM 788 C C . ALA A 1 101 ? 7.956 9.828 -4.588 1.00 95.44 101 ALA A C 1
ATOM 790 O O . ALA A 1 101 ? 8.709 10.792 -4.421 1.00 95.44 101 ALA A O 1
ATOM 791 N N . PRO A 1 102 ? 6.803 9.714 -3.908 1.00 97.06 102 PRO A N 1
ATOM 792 C CA . PRO A 1 102 ? 6.379 10.696 -2.919 1.00 97.06 102 PRO A CA 1
ATOM 793 C C . PRO A 1 102 ? 7.317 10.742 -1.709 1.00 97.06 102 PRO A C 1
ATOM 795 O O . PRO A 1 102 ? 7.854 9.725 -1.262 1.00 97.06 102 PRO A O 1
ATOM 798 N N . GLY A 1 103 ? 7.437 11.931 -1.118 1.00 97.56 103 GLY A N 1
ATOM 799 C CA . GLY A 1 103 ? 8.102 12.120 0.169 1.00 97.56 103 GLY A CA 1
ATOM 800 C C . GLY A 1 103 ? 7.309 11.541 1.349 1.00 97.56 103 GLY A C 1
ATOM 801 O O . GLY A 1 103 ? 6.138 11.170 1.235 1.00 97.56 103 GLY A O 1
ATOM 802 N N . ALA A 1 104 ? 7.947 11.510 2.523 1.00 98.12 104 ALA A N 1
ATOM 803 C CA . ALA A 1 104 ? 7.378 10.915 3.734 1.00 98.12 104 ALA A CA 1
ATOM 804 C C . ALA A 1 104 ? 6.044 11.552 4.162 1.00 98.12 104 ALA A C 1
ATOM 806 O O . ALA A 1 104 ? 5.143 10.837 4.601 1.00 98.12 104 ALA A O 1
ATOM 807 N N . ASP A 1 105 ? 5.895 12.870 4.001 1.00 98.31 105 ASP A N 1
ATOM 808 C CA . ASP A 1 105 ? 4.674 13.584 4.388 1.00 98.31 105 ASP A CA 1
ATOM 809 C C . ASP A 1 105 ? 3.477 13.193 3.521 1.00 98.31 105 ASP A C 1
ATOM 811 O O . ASP A 1 105 ? 2.399 12.922 4.053 1.00 98.31 105 ASP A O 1
ATOM 815 N N . VAL A 1 106 ? 3.675 13.076 2.204 1.00 98.31 106 VAL A N 1
ATOM 816 C CA . VAL A 1 106 ? 2.630 12.621 1.276 1.00 98.31 106 VAL A CA 1
ATOM 817 C C . VAL A 1 106 ? 2.229 11.185 1.603 1.00 98.31 106 VAL A C 1
ATOM 819 O O . VAL A 1 106 ? 1.040 10.895 1.686 1.00 98.31 106 VAL A O 1
ATOM 822 N N . LEU A 1 107 ? 3.193 10.301 1.887 1.00 98.56 107 LEU A N 1
ATOM 823 C CA . LEU A 1 107 ? 2.903 8.926 2.309 1.00 98.56 107 LEU A CA 1
ATOM 824 C C . LEU A 1 107 ? 2.149 8.855 3.638 1.00 98.56 107 LEU A C 1
ATOM 826 O O . LEU A 1 107 ? 1.219 8.061 3.784 1.00 98.56 107 LEU A O 1
ATOM 830 N N . ARG A 1 108 ? 2.511 9.700 4.608 1.00 98.75 108 ARG A N 1
ATOM 831 C CA . ARG A 1 108 ? 1.799 9.785 5.886 1.00 98.75 108 ARG A CA 1
ATOM 832 C C . ARG A 1 108 ? 0.347 10.200 5.665 1.00 98.75 108 ARG A C 1
ATOM 834 O O . ARG A 1 108 ? -0.553 9.560 6.199 1.00 98.75 108 ARG A O 1
ATOM 841 N N . GLN A 1 109 ? 0.120 11.251 4.880 1.00 98.56 109 GLN A N 1
ATOM 842 C CA . GLN A 1 109 ? -1.224 11.744 4.583 1.00 98.56 109 GLN A CA 1
ATOM 843 C C . GLN A 1 109 ? -2.036 10.740 3.754 1.00 98.56 109 GLN A C 1
ATOM 845 O O . GLN A 1 109 ? -3.195 10.506 4.071 1.00 98.56 109 GLN A O 1
ATOM 850 N N . ALA A 1 110 ? -1.419 10.059 2.786 1.00 98.62 110 ALA A N 1
ATOM 851 C CA . ALA A 1 110 ? -2.022 8.964 2.026 1.00 98.62 110 ALA A CA 1
ATOM 852 C C . ALA A 1 110 ? -2.587 7.856 2.934 1.00 98.62 110 ALA A C 1
ATOM 854 O O . ALA A 1 110 ? -3.720 7.411 2.752 1.00 98.62 110 ALA A O 1
ATOM 855 N N . VAL A 1 111 ? -1.828 7.439 3.952 1.00 98.81 111 VAL A N 1
ATOM 856 C CA . VAL A 1 111 ? -2.289 6.434 4.924 1.00 98.81 111 VAL A CA 1
ATOM 857 C C . VAL A 1 111 ? -3.442 6.973 5.775 1.00 98.81 111 VAL A C 1
ATOM 859 O O . VAL A 1 111 ? -4.420 6.259 5.998 1.00 98.81 111 VAL A O 1
ATOM 862 N N . LEU A 1 112 ? -3.371 8.233 6.216 1.00 98.69 112 LEU A N 1
ATOM 863 C CA . LEU A 1 112 ? -4.453 8.870 6.975 1.00 98.69 112 LEU A CA 1
ATOM 864 C C . LEU A 1 112 ? -5.745 8.981 6.154 1.00 98.69 112 LEU A C 1
ATOM 866 O O . LEU A 1 112 ? -6.815 8.657 6.668 1.00 98.69 112 LEU A O 1
ATOM 870 N N . GLU A 1 113 ? -5.662 9.389 4.888 1.00 98.56 113 GLU A N 1
ATOM 871 C CA . GLU A 1 113 ? -6.815 9.460 3.985 1.00 98.56 113 GLU A CA 1
ATOM 872 C C . GLU A 1 113 ? -7.417 8.079 3.724 1.00 98.56 113 GLU A C 1
ATOM 874 O O . GLU A 1 113 ? -8.637 7.912 3.794 1.00 98.56 113 GLU A O 1
ATOM 879 N N . ALA A 1 114 ? -6.580 7.056 3.536 1.00 98.75 114 ALA A N 1
ATOM 880 C CA . ALA A 1 114 ? -7.048 5.684 3.383 1.00 98.75 114 ALA A CA 1
ATOM 881 C C . ALA A 1 114 ? -7.828 5.193 4.619 1.00 98.75 114 ALA A C 1
ATOM 883 O O . ALA A 1 114 ? -8.917 4.630 4.482 1.00 98.75 114 ALA A O 1
ATOM 884 N N . LEU A 1 115 ? -7.319 5.458 5.827 1.00 98.75 115 LEU A N 1
ATOM 885 C CA . LEU A 1 115 ? -7.985 5.097 7.084 1.00 98.75 115 LEU A CA 1
ATOM 886 C C . LEU A 1 115 ? -9.294 5.871 7.285 1.00 98.75 115 LEU A C 1
ATOM 888 O O . LEU A 1 115 ? -10.316 5.278 7.628 1.00 98.75 115 LEU A O 1
ATOM 892 N N . ARG A 1 116 ? -9.305 7.180 7.003 1.00 98.38 116 ARG A N 1
ATOM 893 C CA . ARG A 1 116 ? -10.522 8.010 7.045 1.00 98.38 116 ARG A CA 1
ATOM 894 C C . ARG A 1 116 ? -11.581 7.498 6.072 1.00 98.38 116 ARG A C 1
ATOM 896 O O . ARG A 1 116 ? -12.761 7.445 6.421 1.00 98.38 116 ARG A O 1
ATOM 903 N N . PHE A 1 117 ? -11.173 7.117 4.865 1.00 98.38 117 PHE A N 1
ATOM 904 C CA . PHE A 1 117 ? -12.067 6.586 3.842 1.00 98.38 117 PHE A CA 1
ATOM 905 C C . PHE A 1 117 ? -12.656 5.229 4.231 1.00 98.38 117 PHE A C 1
ATOM 907 O O . PHE A 1 117 ? -13.854 5.009 4.032 1.00 98.38 117 PHE A O 1
ATOM 914 N N . ALA A 1 118 ? -11.825 4.345 4.788 1.00 98.25 118 ALA A N 1
ATOM 915 C CA . ALA A 1 118 ? -12.220 3.037 5.295 1.00 98.25 118 ALA A CA 1
ATOM 916 C C . ALA A 1 118 ? -13.224 3.162 6.450 1.00 98.25 118 ALA A C 1
ATOM 918 O O . ALA A 1 118 ? -14.306 2.576 6.386 1.00 98.25 118 ALA A O 1
ATOM 919 N N . ALA A 1 119 ? -12.926 4.005 7.442 1.00 97.94 119 ALA A N 1
ATOM 920 C CA . ALA A 1 119 ? -13.799 4.250 8.587 1.00 97.94 119 ALA A CA 1
ATOM 921 C C . ALA A 1 119 ? -15.180 4.778 8.170 1.00 97.94 119 ALA A C 1
ATOM 923 O O . ALA A 1 119 ? -16.199 4.264 8.621 1.00 97.94 119 ALA A O 1
ATOM 924 N N . LYS A 1 120 ? -15.237 5.737 7.231 1.00 97.62 120 LYS A N 1
ATOM 925 C CA . LYS A 1 120 ? -16.503 6.263 6.675 1.00 9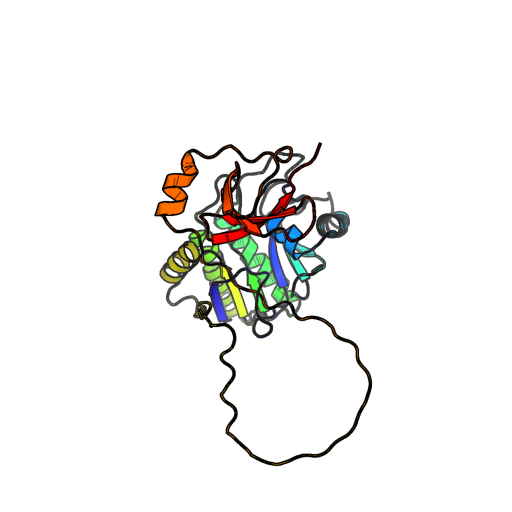7.62 120 LYS A CA 1
ATOM 926 C C . LYS A 1 120 ? -17.374 5.196 5.995 1.00 97.62 120 LYS A C 1
ATOM 928 O O . LYS A 1 120 ? -18.544 5.450 5.734 1.00 97.62 120 LYS A O 1
ATOM 933 N N . ARG A 1 121 ? -16.807 4.035 5.656 1.00 97.12 121 ARG A N 1
ATOM 934 C CA . ARG A 1 121 ? -17.477 2.926 4.959 1.00 97.12 121 ARG A CA 1
ATOM 935 C C . ARG A 1 121 ? -17.557 1.657 5.802 1.00 97.12 121 ARG A C 1
ATOM 937 O O . ARG A 1 121 ? -17.825 0.597 5.244 1.00 97.12 121 ARG A O 1
ATOM 944 N N . ASN A 1 122 ? -17.332 1.764 7.112 1.00 96.81 122 ASN A N 1
ATOM 945 C CA . ASN A 1 122 ? -17.362 0.639 8.048 1.00 96.81 122 ASN A CA 1
ATOM 946 C C . ASN A 1 122 ? -16.429 -0.507 7.616 1.00 96.81 122 ASN A C 1
ATOM 948 O O . ASN A 1 122 ? -16.782 -1.682 7.672 1.00 96.81 122 ASN A O 1
ATOM 952 N N . VAL A 1 123 ? -15.242 -0.162 7.111 1.00 98.00 123 VAL A N 1
ATOM 953 C CA . VAL A 1 123 ? -14.207 -1.146 6.791 1.00 98.00 123 VAL A CA 1
ATOM 954 C C . VAL A 1 123 ? -13.330 -1.354 8.018 1.00 98.00 123 VAL A C 1
ATOM 956 O O . VAL A 1 123 ? -12.450 -0.550 8.307 1.00 98.00 123 VAL A O 1
ATOM 959 N N . GLU A 1 124 ? -13.555 -2.466 8.708 1.00 97.88 124 GLU A N 1
ATOM 960 C CA . GLU A 1 124 ? -12.857 -2.810 9.953 1.00 97.88 124 GLU A CA 1
ATOM 961 C C . GLU A 1 124 ? -11.406 -3.254 9.722 1.00 97.88 124 GLU A C 1
ATOM 963 O O . GLU A 1 124 ? -10.556 -3.079 10.591 1.00 97.88 124 GLU A O 1
ATOM 968 N N . ARG A 1 125 ? -11.099 -3.832 8.552 1.00 98.44 125 ARG A N 1
ATOM 969 C CA . ARG A 1 125 ? -9.783 -4.414 8.245 1.00 98.44 125 ARG A CA 1
ATOM 970 C C . ARG A 1 125 ? -9.214 -3.875 6.945 1.00 98.44 125 ARG A C 1
ATOM 972 O O . ARG A 1 125 ? -9.846 -4.009 5.895 1.00 98.44 125 ARG A O 1
ATOM 979 N N . ILE A 1 126 ? -8.001 -3.339 7.002 1.00 98.62 126 ILE A N 1
ATOM 980 C CA . ILE A 1 126 ? -7.310 -2.709 5.870 1.00 98.62 126 ILE A CA 1
ATOM 981 C C . ILE A 1 126 ? -5.885 -3.244 5.745 1.00 98.62 126 ILE A C 1
ATOM 983 O O . ILE A 1 126 ? -5.229 -3.497 6.756 1.00 98.62 126 ILE A O 1
ATOM 987 N N . ALA A 1 127 ? -5.392 -3.413 4.517 1.00 98.62 127 ALA A N 1
ATOM 988 C CA . ALA A 1 127 ? -4.010 -3.819 4.277 1.00 98.62 127 ALA A CA 1
ATOM 989 C C . ALA A 1 127 ? -3.238 -2.822 3.409 1.00 98.62 127 ALA A C 1
ATOM 991 O O . ALA A 1 127 ? -3.729 -2.371 2.377 1.00 98.62 127 ALA A O 1
ATOM 992 N N . PHE A 1 128 ? -2.001 -2.542 3.808 1.00 98.62 128 PHE A N 1
ATOM 993 C CA . PHE A 1 128 ? -1.059 -1.661 3.129 1.00 98.62 128 PHE A CA 1
ATOM 994 C C . PHE A 1 128 ? 0.177 -2.451 2.678 1.00 98.62 128 PHE A C 1
ATOM 996 O O . PHE A 1 128 ? 0.787 -3.130 3.509 1.00 98.62 128 PHE A O 1
ATOM 1003 N N . PRO A 1 129 ? 0.603 -2.356 1.409 1.00 98.00 129 PRO A N 1
ATOM 1004 C CA . PRO A 1 129 ? 1.967 -2.677 1.010 1.00 98.00 129 PRO A CA 1
ATOM 1005 C C . PRO A 1 129 ? 2.917 -1.517 1.372 1.00 98.00 129 PRO A C 1
ATOM 1007 O O . PRO A 1 129 ? 2.510 -0.504 1.947 1.00 98.00 129 PRO A O 1
ATOM 1010 N N . ALA A 1 130 ? 4.195 -1.632 1.004 1.00 97.44 130 ALA A N 1
ATOM 1011 C CA . ALA A 1 130 ? 5.110 -0.491 1.014 1.00 97.44 130 ALA A CA 1
ATOM 1012 C C . ALA A 1 130 ? 4.695 0.533 -0.062 1.00 97.44 130 ALA A C 1
ATOM 1014 O O . ALA A 1 130 ? 5.063 0.385 -1.231 1.00 97.44 130 ALA A O 1
ATOM 1015 N N . LEU A 1 131 ? 3.946 1.563 0.344 1.00 97.81 131 LEU A N 1
ATOM 1016 C CA . LEU A 1 131 ? 3.507 2.651 -0.537 1.00 97.81 131 LEU A CA 1
ATOM 1017 C C . LEU A 1 131 ? 4.679 3.522 -1.001 1.00 97.81 131 LEU A C 1
ATOM 1019 O O . LEU A 1 131 ? 5.689 3.603 -0.304 1.00 97.81 131 LEU A O 1
ATOM 1023 N N . GLY A 1 132 ? 4.553 4.203 -2.135 1.00 96.50 132 GLY A N 1
ATOM 1024 C CA . GLY A 1 132 ? 5.497 5.214 -2.614 1.00 96.50 132 GLY A CA 1
ATOM 1025 C C . GLY A 1 132 ? 6.659 4.646 -3.402 1.00 96.50 132 GLY A C 1
ATOM 1026 O O . GLY A 1 132 ? 7.800 5.029 -3.159 1.00 96.50 132 GLY A O 1
ATOM 1027 N N . ALA A 1 133 ? 6.391 3.684 -4.281 1.00 93.69 133 ALA A N 1
ATOM 1028 C CA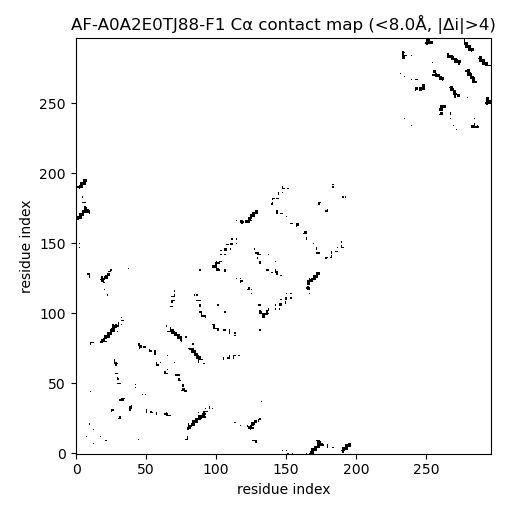 . ALA A 1 133 ? 7.438 3.078 -5.088 1.00 93.69 133 ALA A CA 1
ATOM 1029 C C . ALA A 1 133 ? 7.737 3.890 -6.353 1.00 93.69 133 ALA A C 1
ATOM 1031 O O . ALA A 1 133 ? 6.820 4.287 -7.077 1.00 93.69 133 ALA A O 1
ATOM 1032 N N . GLY A 1 134 ? 9.017 4.059 -6.678 1.00 92.56 134 GLY A N 1
ATOM 1033 C CA . GLY A 1 134 ? 9.441 4.799 -7.866 1.00 92.56 134 GLY A CA 1
ATOM 1034 C C . GLY A 1 134 ? 10.848 5.392 -7.770 1.00 92.56 134 GLY A C 1
ATOM 1035 O O . GLY A 1 134 ? 11.570 5.140 -6.805 1.00 92.56 134 GLY A O 1
ATOM 1036 N N . PRO A 1 135 ? 11.265 6.174 -8.779 1.00 93.00 135 PRO A N 1
ATOM 1037 C CA . PRO A 1 135 ? 12.538 6.884 -8.766 1.00 93.00 135 PRO A CA 1
ATOM 1038 C C . PRO A 1 135 ? 12.676 7.754 -7.511 1.00 93.00 135 PRO A C 1
ATOM 1040 O O . PRO A 1 135 ? 11.781 8.532 -7.194 1.00 93.00 135 PRO A O 1
ATOM 1043 N N . GLY A 1 136 ? 13.791 7.619 -6.792 1.00 95.12 136 GLY A N 1
ATOM 1044 C CA . GLY A 1 136 ? 14.022 8.371 -5.554 1.00 95.12 136 GLY A CA 1
ATOM 1045 C C . GLY A 1 136 ? 13.193 7.898 -4.355 1.00 95.12 136 GLY A C 1
ATOM 1046 O O . GLY A 1 136 ? 13.037 8.653 -3.399 1.00 95.12 136 GLY A O 1
ATOM 1047 N N . GLU A 1 137 ? 12.649 6.676 -4.388 1.00 96.69 137 GLU A N 1
ATOM 1048 C CA . GLU A 1 137 ? 11.883 6.144 -3.260 1.00 96.69 137 GLU A CA 1
ATOM 1049 C C . GLU A 1 137 ? 12.684 6.095 -1.956 1.00 96.69 137 GLU A C 1
ATOM 1051 O O . GLU A 1 137 ? 13.875 5.778 -1.920 1.00 96.69 137 GLU A O 1
ATOM 1056 N N . LEU A 1 138 ? 11.979 6.353 -0.852 1.00 98.00 138 LEU A N 1
ATOM 1057 C CA . LEU A 1 138 ? 12.495 6.086 0.484 1.00 98.00 138 LEU A CA 1
ATOM 1058 C C . LEU A 1 138 ? 12.802 4.588 0.644 1.00 98.00 138 LEU A C 1
ATOM 1060 O O . LEU A 1 138 ? 12.126 3.749 0.027 1.00 98.00 138 LEU A O 1
ATOM 1064 N N . PRO A 1 139 ? 13.746 4.218 1.533 1.00 98.00 139 PRO A N 1
ATOM 1065 C CA . PRO A 1 139 ? 14.025 2.821 1.817 1.00 98.00 139 PRO A CA 1
ATOM 1066 C C . PRO A 1 139 ? 12.739 2.068 2.142 1.00 98.00 139 PRO A C 1
ATOM 1068 O O . PRO A 1 139 ? 11.910 2.517 2.932 1.00 98.00 139 PRO A O 1
ATOM 1071 N N . ARG A 1 140 ? 12.572 0.889 1.544 1.00 97.12 140 ARG A N 1
ATOM 1072 C CA . ARG A 1 140 ? 11.328 0.112 1.629 1.00 97.12 140 ARG A CA 1
ATOM 1073 C C . ARG A 1 140 ? 10.844 -0.109 3.068 1.00 97.12 140 ARG A C 1
ATOM 1075 O O . ARG A 1 140 ? 9.661 0.041 3.348 1.00 97.12 140 ARG A O 1
ATOM 1082 N N . ALA A 1 141 ? 11.767 -0.371 3.996 1.00 98.38 141 ALA A N 1
ATOM 1083 C CA . ALA A 1 141 ? 11.456 -0.492 5.420 1.00 98.38 141 ALA A CA 1
ATOM 1084 C C . ALA A 1 141 ? 10.902 0.806 6.038 1.00 98.38 141 ALA A C 1
ATOM 1086 O O . ALA A 1 141 ? 10.007 0.741 6.876 1.00 98.38 141 ALA A O 1
ATOM 1087 N N . ASP A 1 142 ? 11.390 1.974 5.618 1.00 98.56 142 ASP A N 1
ATOM 1088 C CA . ASP A 1 142 ? 10.913 3.272 6.111 1.00 98.56 142 ASP A CA 1
ATOM 1089 C C . ASP A 1 142 ? 9.505 3.587 5.608 1.00 98.56 142 ASP A C 1
ATOM 1091 O O . ASP A 1 142 ? 8.686 4.110 6.361 1.00 98.56 142 ASP A O 1
ATOM 1095 N N . ARG A 1 143 ? 9.170 3.166 4.383 1.00 98.62 143 ARG A N 1
ATOM 1096 C CA . ARG A 1 143 ? 7.810 3.280 3.830 1.00 98.62 143 ARG A CA 1
ATOM 1097 C C . ARG A 1 143 ? 6.796 2.460 4.644 1.00 98.62 143 ARG A C 1
ATOM 1099 O O . ARG A 1 143 ? 5.704 2.943 4.937 1.00 98.62 143 ARG A O 1
ATOM 1106 N N . LEU A 1 144 ? 7.185 1.272 5.119 1.00 98.62 144 LEU A N 1
ATOM 1107 C CA . LEU A 1 144 ? 6.375 0.462 6.047 1.00 98.62 144 LEU A CA 1
ATOM 1108 C C . LEU A 1 144 ? 6.243 1.125 7.430 1.00 98.62 144 LEU A C 1
ATOM 1110 O O . LEU A 1 144 ? 5.160 1.142 8.013 1.00 98.62 144 LEU A O 1
ATOM 1114 N N . VAL A 1 145 ? 7.336 1.691 7.957 1.00 98.75 145 VAL A N 1
ATOM 1115 C CA . VAL A 1 145 ? 7.345 2.410 9.245 1.00 98.75 145 VAL A CA 1
ATOM 1116 C C . VAL A 1 145 ? 6.399 3.611 9.209 1.00 98.75 145 VAL A C 1
ATOM 1118 O O . VAL A 1 145 ? 5.685 3.846 10.184 1.00 98.75 145 VAL A O 1
ATOM 1121 N N . ILE A 1 146 ? 6.356 4.344 8.091 1.00 98.81 146 ILE A N 1
ATOM 1122 C CA . ILE A 1 146 ? 5.421 5.457 7.889 1.00 98.81 146 ILE A CA 1
ATOM 1123 C C . ILE A 1 146 ? 3.976 4.970 8.012 1.00 98.81 146 ILE A C 1
ATOM 1125 O O . ILE A 1 146 ? 3.212 5.579 8.758 1.00 98.81 146 ILE A O 1
ATOM 1129 N N . ALA A 1 147 ? 3.614 3.855 7.370 1.00 98.75 147 ALA A N 1
ATOM 1130 C CA . ALA A 1 147 ? 2.263 3.300 7.468 1.00 98.75 147 ALA A CA 1
ATOM 1131 C C . ALA A 1 147 ? 1.885 2.922 8.909 1.00 98.75 147 ALA A C 1
ATOM 1133 O O . ALA A 1 147 ? 0.816 3.302 9.387 1.00 98.75 147 ALA A O 1
ATOM 1134 N N . VAL A 1 148 ? 2.786 2.254 9.638 1.00 98.81 148 VAL A N 1
ATOM 1135 C CA . VAL A 1 148 ? 2.557 1.890 11.048 1.00 98.81 148 VAL A CA 1
ATOM 1136 C C . VAL A 1 148 ? 2.361 3.133 11.920 1.00 98.81 148 VAL A C 1
ATOM 1138 O O . VAL A 1 148 ? 1.404 3.210 12.688 1.00 98.81 148 VAL A O 1
ATOM 1141 N N . ARG A 1 149 ? 3.246 4.128 11.801 1.00 98.75 149 ARG A N 1
ATOM 1142 C CA . ARG A 1 149 ? 3.167 5.359 12.603 1.00 98.75 149 ARG A CA 1
ATOM 1143 C C . ARG A 1 149 ? 1.941 6.196 12.252 1.00 98.75 149 ARG A C 1
ATOM 1145 O O . ARG A 1 149 ? 1.317 6.752 13.150 1.00 98.75 149 ARG A O 1
ATOM 1152 N N . ALA A 1 150 ? 1.578 6.272 10.973 1.00 98.75 150 ALA A N 1
ATOM 1153 C CA . ALA A 1 150 ? 0.383 6.977 10.525 1.00 98.75 150 ALA A CA 1
ATOM 1154 C C . ALA A 1 150 ? -0.901 6.309 11.039 1.00 98.75 150 ALA A C 1
ATOM 1156 O O . ALA A 1 150 ? -1.820 7.017 11.442 1.00 98.75 150 ALA A O 1
ATOM 1157 N N . ALA A 1 151 ? -0.947 4.974 11.112 1.00 98.69 151 ALA A N 1
ATOM 1158 C CA . ALA A 1 151 ? -2.058 4.261 11.736 1.00 98.69 151 ALA A CA 1
ATOM 1159 C C . ALA A 1 151 ? -2.209 4.632 13.221 1.00 98.69 151 ALA A C 1
ATOM 1161 O O . ALA A 1 151 ? -3.293 5.016 13.652 1.00 98.69 151 ALA A O 1
ATOM 1162 N N . HIS A 1 152 ? -1.127 4.630 14.000 1.00 98.50 152 HIS A N 1
ATOM 1163 C CA . HIS A 1 152 ? -1.193 5.095 15.394 1.00 98.50 152 HIS A CA 1
ATOM 1164 C C . HIS A 1 152 ? -1.600 6.561 15.507 1.00 98.50 152 HIS A C 1
ATOM 1166 O O . HIS A 1 152 ? -2.494 6.886 16.279 1.00 98.50 152 HIS A O 1
ATOM 1172 N N . ALA A 1 153 ? -1.043 7.440 14.673 1.00 98.31 153 ALA A N 1
ATOM 1173 C CA . ALA A 1 153 ? -1.447 8.844 14.647 1.00 98.31 153 ALA A CA 1
ATOM 1174 C C . ALA A 1 153 ? -2.946 9.015 14.338 1.00 98.31 153 ALA A C 1
ATOM 1176 O O . ALA A 1 153 ? -3.598 9.878 14.919 1.00 98.31 153 ALA A O 1
ATOM 1177 N N . TYR A 1 154 ? -3.510 8.186 13.455 1.00 98.62 154 TYR A N 1
ATOM 1178 C CA . TYR A 1 154 ? -4.949 8.155 13.202 1.00 98.62 154 TYR A CA 1
ATOM 1179 C C . TYR A 1 154 ? -5.745 7.696 14.429 1.00 98.62 154 TYR A C 1
ATOM 1181 O O . TYR A 1 154 ? -6.785 8.284 14.734 1.00 98.62 154 TYR A O 1
ATOM 1189 N N . HIS A 1 155 ? -5.260 6.678 15.146 1.00 98.25 155 HIS A N 1
ATOM 1190 C CA . HIS A 1 155 ? -5.887 6.210 16.381 1.00 98.25 155 HIS A CA 1
ATOM 1191 C C . HIS A 1 155 ? -5.978 7.333 17.417 1.00 98.25 155 HIS A C 1
ATOM 1193 O O . HIS A 1 155 ? -7.074 7.627 17.895 1.00 98.25 155 HIS A O 1
ATOM 1199 N N . GLU A 1 156 ? -4.855 8.004 17.678 1.00 98.12 156 GLU A N 1
ATOM 1200 C CA . GLU A 1 156 ? -4.766 9.122 18.621 1.00 98.12 156 GLU A CA 1
ATOM 1201 C C . GLU A 1 156 ? -5.660 10.294 18.199 1.00 98.12 156 GLU A C 1
ATOM 1203 O O . GLU A 1 156 ? -6.375 10.855 19.024 1.00 98.12 156 GLU A O 1
ATOM 1208 N N . GLN A 1 157 ? -5.709 10.623 16.901 1.00 98.06 157 GLN A N 1
ATOM 1209 C CA . GLN A 1 157 ? -6.630 11.642 16.375 1.00 98.06 157 GLN A CA 1
ATOM 1210 C C . GLN A 1 157 ? -8.099 11.295 16.643 1.00 98.06 157 GLN A C 1
ATOM 1212 O O . GLN A 1 157 ? -8.908 12.188 16.889 1.00 98.06 157 GLN A O 1
ATOM 1217 N N . CYS A 1 158 ? -8.471 10.016 16.571 1.00 98.00 158 CYS A N 1
ATOM 1218 C CA . CYS A 1 158 ? -9.839 9.588 16.850 1.00 98.00 158 CYS A CA 1
ATOM 1219 C C . CYS A 1 158 ? -10.157 9.669 18.346 1.00 98.00 158 CYS A C 1
ATOM 1221 O O . CYS A 1 158 ? -11.200 10.215 18.703 1.00 98.00 158 CYS A O 1
ATOM 1223 N N . ILE A 1 159 ? -9.235 9.221 19.205 1.00 97.56 159 ILE A N 1
ATOM 1224 C CA . ILE A 1 159 ? -9.366 9.319 20.666 1.00 97.56 159 ILE A CA 1
ATOM 1225 C C . ILE A 1 159 ? -9.495 10.782 21.097 1.00 97.56 159 ILE A C 1
ATOM 1227 O O . ILE A 1 159 ? -10.440 11.128 21.803 1.00 97.56 159 ILE A O 1
ATOM 1231 N N . ALA A 1 160 ? -8.603 11.654 20.622 1.00 97.81 160 ALA A N 1
ATOM 1232 C CA . ALA A 1 160 ? -8.629 13.083 20.929 1.00 97.81 160 ALA A CA 1
ATOM 1233 C C . ALA A 1 160 ? -9.926 13.766 20.461 1.00 97.81 160 ALA A C 1
ATOM 1235 O O . ALA A 1 160 ? -10.395 14.708 21.090 1.00 97.81 160 ALA A O 1
ATOM 1236 N N . ALA A 1 161 ? -10.528 13.270 19.377 1.00 97.38 161 ALA A N 1
ATOM 1237 C CA . ALA A 1 161 ? -11.815 13.736 18.867 1.00 97.38 161 ALA A CA 1
ATOM 1238 C C . ALA A 1 161 ? -13.034 13.042 19.514 1.00 97.38 161 ALA A C 1
ATOM 1240 O O . ALA A 1 161 ? -14.154 13.244 19.049 1.00 97.38 161 ALA A O 1
ATOM 1241 N N . GLY A 1 162 ? -12.842 12.200 20.536 1.00 97.31 162 GLY A N 1
ATOM 1242 C CA . GLY A 1 162 ? -13.928 11.521 21.249 1.00 97.31 162 GLY A CA 1
ATOM 1243 C C . GLY A 1 162 ? -14.691 10.487 20.413 1.00 97.31 162 GLY A C 1
ATOM 1244 O O . GLY A 1 162 ? -15.866 10.238 20.675 1.00 97.31 162 GLY A O 1
ATOM 1245 N N . ARG A 1 163 ? -14.060 9.894 19.391 1.00 95.94 163 ARG A N 1
ATOM 1246 C CA . ARG A 1 163 ? -14.704 8.941 18.471 1.00 95.94 163 ARG A CA 1
ATOM 1247 C C . ARG A 1 163 ? -13.904 7.654 18.296 1.00 95.94 163 ARG A C 1
ATOM 1249 O O . ARG A 1 163 ? -12.678 7.640 18.381 1.00 95.94 163 ARG A O 1
ATOM 1256 N N . ALA A 1 164 ? -14.602 6.566 17.978 1.00 95.56 164 ALA A N 1
ATOM 1257 C CA . ALA A 1 164 ? -13.953 5.316 17.603 1.00 95.56 164 ALA A CA 1
ATOM 1258 C C . ALA A 1 164 ? -13.273 5.440 16.218 1.00 95.56 164 ALA A C 1
ATOM 1260 O O . ALA A 1 164 ? -13.812 6.119 15.339 1.00 95.56 164 ALA A O 1
ATOM 1261 N N . PRO A 1 165 ? -12.130 4.767 15.978 1.00 96.00 165 PRO A N 1
ATOM 1262 C CA . PRO A 1 165 ? -11.459 4.793 14.675 1.00 96.00 165 PRO A CA 1
ATOM 1263 C C . PRO A 1 165 ? -12.256 4.163 13.525 1.00 96.00 165 PRO A C 1
ATOM 1265 O O . PRO A 1 165 ? -11.942 4.424 12.371 1.00 96.00 165 PRO A O 1
ATOM 1268 N N . GLY A 1 166 ? -13.229 3.288 13.803 1.00 96.62 166 GLY A N 1
ATOM 1269 C CA . GLY A 1 166 ? -13.978 2.516 12.795 1.00 96.62 166 GLY A CA 1
ATOM 1270 C C . GLY A 1 166 ? -13.166 1.410 12.101 1.00 96.62 166 GLY A C 1
ATOM 1271 O O . GLY A 1 166 ? -13.712 0.366 11.768 1.00 96.62 166 GLY A O 1
ATOM 1272 N N . VAL A 1 167 ? -11.858 1.610 11.933 1.00 98.12 167 VAL A N 1
ATOM 1273 C CA . VAL A 1 167 ? -10.892 0.579 11.540 1.00 98.12 167 VAL A CA 1
ATOM 1274 C C . VAL A 1 167 ? -10.384 -0.131 12.796 1.00 98.12 167 VAL A C 1
ATOM 1276 O O . VAL A 1 167 ? -9.849 0.498 13.714 1.00 98.12 167 VAL A O 1
ATOM 1279 N N . GLU A 1 168 ? -10.535 -1.449 12.835 1.00 97.81 168 GLU A N 1
ATOM 1280 C CA . GLU A 1 168 ? -10.131 -2.297 13.954 1.00 97.81 168 GLU A CA 1
ATOM 1281 C C . GLU A 1 168 ? -8.723 -2.858 13.765 1.00 97.81 168 GLU A C 1
ATOM 1283 O O . GLU A 1 168 ? -7.919 -2.781 14.696 1.00 97.81 168 GLU A O 1
ATOM 1288 N N . GLU A 1 169 ? -8.402 -3.355 12.566 1.00 98.12 169 GLU A N 1
ATOM 1289 C CA . GLU A 1 169 ? -7.124 -4.002 12.249 1.00 98.12 169 GLU A CA 1
ATOM 1290 C C . GLU A 1 169 ? -6.464 -3.400 10.998 1.00 98.12 169 GLU A C 1
ATOM 1292 O O . GLU A 1 169 ? -7.067 -3.278 9.927 1.00 98.12 169 GLU A O 1
ATOM 1297 N N . VAL A 1 170 ? -5.176 -3.081 11.124 1.00 98.69 170 VAL A N 1
ATOM 1298 C CA . VAL A 1 170 ? -4.319 -2.594 10.041 1.00 98.69 170 VAL A CA 1
ATOM 1299 C C . VAL A 1 170 ? -3.199 -3.599 9.791 1.00 98.69 170 VAL A C 1
ATOM 1301 O O . VAL A 1 170 ? -2.343 -3.818 10.649 1.00 98.69 170 VAL A O 1
ATOM 1304 N N . PHE A 1 171 ? -3.157 -4.167 8.589 1.00 98.56 171 PHE A N 1
ATOM 1305 C CA . PHE A 1 171 ? -2.076 -5.042 8.145 1.00 98.56 171 PHE A CA 1
ATOM 1306 C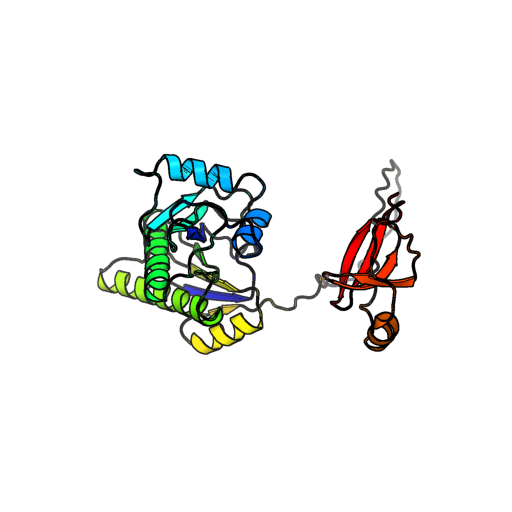 C . PHE A 1 171 ? -1.065 -4.263 7.308 1.00 98.56 171 PHE A C 1
ATOM 1308 O O . PHE A 1 171 ? -1.407 -3.707 6.270 1.00 98.56 171 PHE A O 1
ATOM 1315 N N . VAL A 1 172 ? 0.200 -4.258 7.716 1.00 98.44 172 VAL A N 1
ATOM 1316 C CA . VAL A 1 172 ? 1.305 -3.697 6.929 1.00 98.44 172 VAL A CA 1
ATOM 1317 C C . VAL A 1 172 ? 2.117 -4.862 6.374 1.00 98.44 172 VAL A C 1
ATOM 1319 O O . VAL A 1 172 ? 2.720 -5.622 7.125 1.00 98.44 172 VAL A O 1
ATOM 1322 N N . CYS A 1 173 ? 2.079 -5.053 5.061 1.00 97.88 173 CYS A N 1
ATOM 1323 C CA . CYS A 1 173 ? 2.509 -6.278 4.393 1.00 97.88 173 CYS A CA 1
ATOM 1324 C C . CYS A 1 173 ? 3.827 -6.067 3.644 1.00 97.88 173 CYS A C 1
ATOM 1326 O O . CYS A 1 173 ? 3.946 -5.166 2.814 1.00 97.88 173 CYS A O 1
ATOM 1328 N N . GLU A 1 174 ? 4.806 -6.933 3.899 1.00 96.62 174 GLU A N 1
ATOM 1329 C CA . GLU A 1 174 ? 6.087 -6.937 3.196 1.00 96.62 174 GLU A CA 1
ATOM 1330 C C . GLU A 1 174 ? 6.545 -8.361 2.880 1.00 96.62 174 GLU A C 1
ATOM 1332 O O . GLU A 1 174 ? 6.744 -9.170 3.782 1.00 96.62 174 GLU A O 1
ATOM 1337 N N . ALA A 1 175 ? 6.763 -8.662 1.599 1.00 94.75 175 ALA A N 1
ATOM 1338 C CA . ALA A 1 175 ? 7.250 -9.967 1.153 1.00 94.75 175 ALA A CA 1
ATOM 1339 C C . ALA A 1 175 ? 8.777 -10.121 1.292 1.00 94.75 175 ALA A C 1
ATOM 1341 O O . ALA A 1 175 ? 9.289 -11.233 1.428 1.00 94.75 175 ALA A O 1
ATOM 1342 N N . SER A 1 176 ? 9.524 -9.015 1.245 1.00 94.56 176 SER A N 1
ATOM 1343 C CA . SER A 1 176 ? 10.977 -9.004 1.378 1.00 94.56 176 SER A CA 1
ATOM 1344 C C . SER A 1 176 ? 11.389 -9.230 2.830 1.00 94.56 176 SER A C 1
ATOM 1346 O O . SER A 1 176 ? 11.274 -8.348 3.681 1.00 94.56 176 SER A O 1
ATOM 1348 N N . GLY A 1 177 ? 11.948 -10.410 3.112 1.00 95.06 177 GLY A N 1
ATOM 1349 C CA . GLY A 1 177 ? 12.464 -10.759 4.437 1.00 95.06 177 GLY A CA 1
ATOM 1350 C C . GLY A 1 177 ? 13.430 -9.718 5.031 1.00 95.06 177 GLY A C 1
ATOM 1351 O O . GLY A 1 177 ? 13.256 -9.366 6.200 1.00 95.06 177 GLY A O 1
ATOM 1352 N N . PRO A 1 178 ? 14.425 -9.202 4.278 1.00 97.19 178 PRO A N 1
ATOM 1353 C CA . PRO A 1 178 ? 15.293 -8.123 4.750 1.00 97.19 178 PRO A CA 1
ATOM 1354 C C . PRO A 1 178 ? 14.530 -6.851 5.140 1.00 97.19 178 PRO A C 1
ATOM 1356 O O . PRO A 1 178 ? 14.677 -6.391 6.271 1.00 97.19 178 PRO A O 1
ATOM 1359 N N . ALA A 1 179 ? 13.669 -6.328 4.258 1.00 96.94 179 ALA A N 1
ATOM 1360 C CA . ALA A 1 179 ? 12.916 -5.101 4.531 1.00 96.94 179 ALA A CA 1
ATOM 1361 C C . ALA A 1 179 ? 11.954 -5.276 5.717 1.00 96.94 179 ALA A C 1
ATOM 1363 O O . ALA A 1 179 ? 11.889 -4.408 6.587 1.00 96.94 179 ALA A O 1
ATOM 1364 N N . PHE A 1 180 ? 11.287 -6.432 5.809 1.00 97.88 180 PHE A N 1
ATOM 1365 C CA . PHE A 1 180 ? 10.432 -6.793 6.937 1.00 97.88 180 PHE A CA 1
ATOM 1366 C C . PHE A 1 180 ? 11.201 -6.787 8.263 1.00 97.88 180 PHE A C 1
ATOM 1368 O O . PHE A 1 180 ? 10.721 -6.227 9.245 1.00 97.88 180 PHE A O 1
ATOM 1375 N N . ARG A 1 181 ? 12.398 -7.392 8.321 1.00 97.81 181 ARG A N 1
ATOM 1376 C CA . ARG A 1 181 ? 13.204 -7.434 9.556 1.00 97.81 181 ARG A CA 1
ATOM 1377 C C . ARG A 1 181 ? 13.632 -6.038 9.998 1.00 97.81 181 ARG A C 1
ATOM 1379 O O . ARG A 1 181 ? 13.489 -5.714 11.175 1.00 97.81 181 ARG A O 1
ATOM 1386 N N . THR A 1 182 ? 14.098 -5.211 9.062 1.00 98.31 182 THR A N 1
ATOM 1387 C CA . THR A 1 182 ? 14.470 -3.820 9.348 1.00 98.31 182 THR A CA 1
ATOM 1388 C C . THR A 1 182 ? 13.266 -3.011 9.828 1.00 98.31 182 THR A C 1
ATOM 1390 O O . THR A 1 182 ? 13.366 -2.306 10.831 1.00 98.31 182 THR A O 1
ATOM 1393 N N . ALA A 1 183 ? 12.112 -3.139 9.167 1.00 98.00 183 ALA A N 1
ATOM 1394 C CA . ALA A 1 183 ? 10.887 -2.463 9.586 1.00 98.00 183 ALA A CA 1
ATOM 1395 C C . ALA A 1 183 ? 10.447 -2.924 10.980 1.00 98.00 183 ALA A C 1
ATOM 1397 O O . ALA A 1 183 ? 10.216 -2.086 11.846 1.00 98.00 183 ALA A O 1
ATOM 1398 N N . ARG A 1 184 ? 10.424 -4.241 11.232 1.00 98.00 184 ARG A N 1
ATOM 1399 C CA . ARG A 1 184 ? 10.077 -4.840 12.532 1.00 98.00 184 ARG A CA 1
ATOM 1400 C C . ARG A 1 184 ? 10.911 -4.263 13.672 1.00 98.00 184 ARG A C 1
ATOM 1402 O O . ARG A 1 184 ? 10.354 -3.972 14.724 1.00 98.00 184 ARG A O 1
ATOM 1409 N N . GLN A 1 185 ? 12.218 -4.098 13.472 1.00 98.00 185 GLN A N 1
ATOM 1410 C CA . GLN A 1 185 ? 13.095 -3.486 14.471 1.00 98.00 185 GLN A CA 1
ATOM 1411 C C . GLN A 1 185 ? 12.722 -2.016 14.718 1.00 98.00 185 GLN A C 1
ATOM 1413 O O . GLN A 1 185 ? 12.627 -1.588 15.863 1.00 98.00 185 GLN A O 1
ATOM 1418 N N . LYS A 1 186 ? 12.456 -1.250 13.653 1.00 98.31 186 LYS A N 1
ATOM 1419 C CA . LYS A 1 186 ? 12.100 0.178 13.734 1.00 98.31 186 LYS A CA 1
ATOM 1420 C C . LYS A 1 186 ? 10.718 0.452 14.345 1.00 98.31 186 LYS A C 1
ATOM 1422 O O . LYS A 1 186 ? 10.492 1.558 14.832 1.00 98.31 186 LYS A O 1
ATOM 1427 N N . VAL A 1 187 ? 9.797 -0.515 14.303 1.00 97.94 187 VAL A N 1
ATOM 1428 C CA . VAL A 1 187 ? 8.435 -0.402 14.871 1.00 97.94 187 VAL A CA 1
ATOM 1429 C C . VAL A 1 187 ? 8.204 -1.305 16.081 1.00 97.94 187 VAL A C 1
ATOM 1431 O O . VAL A 1 187 ? 7.059 -1.615 16.421 1.00 97.94 187 VAL A O 1
ATOM 1434 N N . GLN A 1 188 ? 9.276 -1.749 16.740 1.00 95.62 188 GLN A N 1
ATOM 1435 C CA . GLN A 1 188 ? 9.169 -2.556 17.948 1.00 95.62 188 GLN A CA 1
ATOM 1436 C C . GLN A 1 188 ? 8.318 -1.830 19.003 1.00 95.62 188 GLN A C 1
ATOM 1438 O O . GLN A 1 188 ? 8.538 -0.658 19.292 1.00 95.62 188 GLN A O 1
ATOM 1443 N N . GLY A 1 189 ? 7.313 -2.523 19.543 1.00 95.38 189 GLY A N 1
ATOM 1444 C CA . GLY A 1 189 ? 6.351 -1.956 20.497 1.00 95.38 189 GLY A CA 1
ATOM 1445 C C . GLY A 1 189 ? 5.177 -1.202 19.860 1.00 95.38 189 GLY A C 1
ATOM 1446 O O . GLY A 1 189 ? 4.174 -0.996 20.531 1.00 95.38 189 GLY A O 1
ATOM 1447 N N . LEU A 1 190 ? 5.252 -0.854 18.571 1.00 96.19 190 LEU A N 1
ATOM 1448 C CA . LEU A 1 190 ? 4.162 -0.196 17.842 1.00 96.19 190 LEU A CA 1
ATOM 1449 C C . LEU A 1 190 ? 3.319 -1.184 17.029 1.00 96.19 190 LEU A C 1
ATOM 1451 O O . LEU A 1 190 ? 2.127 -0.971 16.855 1.00 96.19 190 LEU A O 1
ATOM 1455 N N . ALA A 1 191 ? 3.898 -2.269 16.518 1.00 96.06 191 ALA A N 1
ATOM 1456 C CA . ALA A 1 191 ? 3.149 -3.262 15.750 1.00 96.06 191 ALA A CA 1
ATOM 1457 C C . ALA A 1 191 ? 3.427 -4.683 16.238 1.00 96.06 191 ALA A C 1
ATOM 1459 O O . ALA A 1 191 ? 4.561 -5.025 16.591 1.00 96.06 191 ALA A O 1
ATOM 1460 N N . ARG A 1 192 ? 2.400 -5.540 16.192 1.00 96.69 192 ARG A N 1
ATOM 1461 C CA . ARG A 1 192 ? 2.610 -6.990 16.262 1.00 96.69 192 ARG A CA 1
ATOM 1462 C C . ARG A 1 192 ? 3.335 -7.436 15.000 1.00 96.69 192 ARG A C 1
ATOM 1464 O O . ARG A 1 192 ? 3.153 -6.856 13.936 1.00 96.69 192 ARG A O 1
ATOM 1471 N N . ALA A 1 193 ? 4.173 -8.458 15.111 1.00 93.62 193 ALA A N 1
ATOM 1472 C CA . ALA A 1 193 ? 4.907 -8.989 13.971 1.00 93.62 193 ALA A CA 1
ATOM 1473 C C . ALA A 1 193 ? 4.479 -10.430 13.709 1.00 93.62 193 ALA A C 1
ATOM 1475 O O . ALA A 1 193 ? 4.746 -11.315 14.520 1.00 93.62 193 ALA A O 1
ATOM 1476 N N . GLU A 1 194 ? 3.873 -10.669 12.551 1.00 91.56 194 GLU A N 1
ATOM 1477 C CA . GLU A 1 194 ? 3.594 -12.009 12.059 1.00 91.56 194 GLU A CA 1
ATOM 1478 C C . GLU A 1 194 ? 4.593 -12.383 10.968 1.00 91.56 194 GLU A C 1
ATOM 1480 O O . GLU A 1 194 ? 4.557 -11.911 9.830 1.00 91.56 194 GLU A O 1
ATOM 1485 N N . THR A 1 195 ? 5.505 -13.283 11.308 1.00 85.75 195 THR A N 1
ATOM 1486 C CA . THR A 1 195 ? 6.311 -13.972 10.307 1.00 85.75 195 THR A CA 1
ATOM 1487 C C . THR A 1 195 ? 5.506 -15.114 9.714 1.00 85.75 195 THR A C 1
ATOM 1489 O O . THR A 1 195 ? 4.853 -15.849 10.453 1.00 85.75 195 THR A O 1
ATOM 1492 N N . LYS A 1 196 ? 5.624 -15.342 8.402 1.00 70.44 196 LYS A N 1
ATOM 1493 C CA . LYS A 1 196 ? 5.318 -16.650 7.815 1.00 70.44 196 LYS A CA 1
ATOM 1494 C C . LYS A 1 196 ? 6.010 -17.716 8.684 1.00 70.44 196 LYS A C 1
ATOM 1496 O O . LYS A 1 196 ? 7.243 -17.706 8.722 1.00 70.44 196 LYS A O 1
ATOM 1501 N N . PRO A 1 197 ? 5.298 -18.622 9.385 1.00 50.62 197 PRO A N 1
ATOM 1502 C CA . PRO A 1 197 ? 5.958 -19.846 9.791 1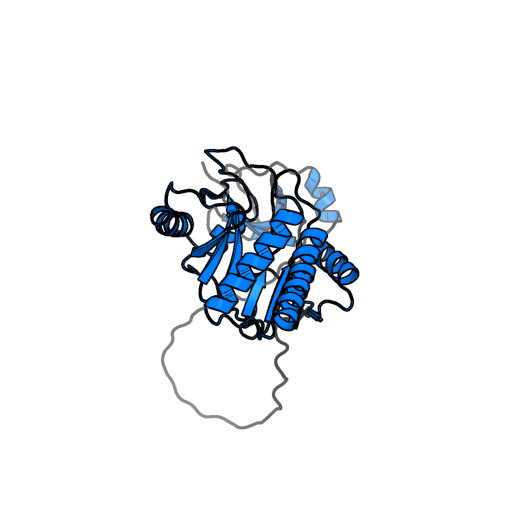.00 50.62 197 PRO A CA 1
ATOM 1503 C C . PRO A 1 197 ? 6.457 -20.473 8.493 1.00 50.62 197 PRO A C 1
ATOM 1505 O O . PRO A 1 197 ? 5.705 -20.552 7.514 1.00 50.62 197 PRO A O 1
ATOM 1508 N N . ILE A 1 198 ? 7.723 -20.882 8.458 1.00 43.19 198 ILE A N 1
ATOM 1509 C CA . ILE A 1 198 ? 8.216 -21.814 7.444 1.00 43.19 198 ILE A CA 1
ATOM 1510 C C . ILE A 1 198 ? 7.489 -23.133 7.733 1.00 43.19 198 ILE A C 1
ATOM 1512 O O . ILE A 1 198 ? 8.009 -24.050 8.352 1.00 43.19 198 ILE A O 1
ATOM 1516 N N . GLY A 1 199 ? 6.203 -23.167 7.406 1.00 38.59 199 GLY A N 1
ATOM 1517 C CA . GLY A 1 199 ? 5.360 -24.328 7.506 1.00 38.59 199 GLY A CA 1
ATOM 1518 C C . GLY A 1 199 ? 5.695 -25.187 6.313 1.00 38.59 199 GLY A C 1
ATOM 1519 O O . GLY A 1 199 ? 5.398 -24.823 5.173 1.00 38.59 199 GLY A O 1
ATOM 1520 N N . ALA A 1 200 ? 6.333 -26.311 6.613 1.00 34.47 200 ALA A N 1
ATOM 1521 C CA . ALA A 1 200 ? 6.295 -27.513 5.816 1.00 34.47 200 ALA A CA 1
ATOM 1522 C C . ALA A 1 200 ? 4.913 -27.684 5.163 1.00 34.47 200 ALA A C 1
ATOM 1524 O O . ALA A 1 200 ? 3.874 -27.427 5.779 1.00 34.47 200 ALA A O 1
ATOM 1525 N N . SER A 1 201 ? 4.911 -28.153 3.917 1.00 36.84 201 SER A N 1
ATOM 1526 C CA . SER A 1 201 ? 3.766 -28.852 3.338 1.00 36.84 201 SER A CA 1
ATOM 1527 C C . SER A 1 201 ? 3.124 -29.734 4.409 1.00 36.84 201 SER A C 1
ATOM 1529 O O . SER A 1 201 ? 3.842 -30.507 5.043 1.00 36.84 201 SER A O 1
ATOM 1531 N N . GLY A 1 202 ? 1.820 -29.565 4.635 1.00 32.16 202 GLY A N 1
ATOM 1532 C CA . GLY A 1 202 ? 1.083 -30.142 5.756 1.00 32.16 202 GLY A CA 1
ATOM 1533 C C . GLY A 1 202 ? 1.547 -31.545 6.137 1.00 32.16 202 GLY A C 1
ATOM 1534 O O . GLY A 1 202 ? 1.302 -32.509 5.415 1.00 32.16 202 GLY A O 1
ATOM 1535 N N . GLY A 1 203 ? 2.201 -31.647 7.296 1.00 32.59 203 GLY A N 1
ATOM 1536 C CA . GLY A 1 203 ? 2.378 -32.910 7.992 1.00 32.59 203 GLY A CA 1
ATOM 1537 C C . GLY A 1 203 ? 0.999 -33.395 8.408 1.00 32.59 203 GLY A C 1
ATOM 1538 O O . GLY A 1 203 ? 0.441 -32.935 9.404 1.00 32.59 203 GLY A O 1
ATOM 1539 N N . ALA A 1 204 ? 0.419 -34.273 7.594 1.00 35.16 204 ALA A N 1
ATOM 1540 C CA . ALA A 1 204 ? -0.785 -34.994 7.944 1.00 35.16 204 ALA A CA 1
ATOM 1541 C C . ALA A 1 204 ? -0.533 -35.726 9.266 1.00 35.16 204 ALA A C 1
ATOM 1543 O O . ALA A 1 204 ? 0.397 -36.527 9.383 1.00 35.16 204 ALA A O 1
ATOM 1544 N N . LYS A 1 205 ? -1.367 -35.421 10.264 1.00 37.59 205 LYS A N 1
ATOM 1545 C CA . LYS A 1 205 ? -1.489 -36.206 11.491 1.00 37.59 205 LYS A CA 1
ATOM 1546 C C . LYS A 1 205 ? -1.579 -37.686 11.115 1.00 37.59 205 LYS A C 1
ATOM 1548 O O . LYS A 1 205 ? -2.429 -38.067 10.311 1.00 37.59 205 LYS A O 1
ATOM 1553 N N . ALA A 1 206 ? -0.704 -38.496 11.702 1.00 41.09 206 ALA A N 1
ATOM 1554 C CA . ALA A 1 206 ? -0.720 -39.943 11.561 1.00 41.09 206 ALA A CA 1
ATOM 1555 C C . ALA A 1 206 ? -2.110 -40.499 11.931 1.00 41.09 206 ALA A C 1
ATOM 1557 O O . ALA A 1 206 ? -2.575 -40.245 13.047 1.00 41.09 206 ALA A O 1
ATOM 1558 N N . PRO A 1 207 ? -2.789 -41.259 11.054 1.00 39.34 207 PRO A N 1
ATOM 1559 C CA . PRO A 1 207 ? -3.978 -41.980 11.460 1.00 39.34 207 PRO A CA 1
ATOM 1560 C C . PRO A 1 207 ? -3.568 -43.290 12.136 1.00 39.34 207 PRO A C 1
ATOM 1562 O O . PRO A 1 207 ? -2.839 -44.118 11.585 1.00 39.34 207 PRO A O 1
ATOM 1565 N N . ALA A 1 208 ? -4.059 -43.463 13.360 1.00 38.09 208 ALA A N 1
ATOM 1566 C CA . ALA A 1 208 ? -3.971 -44.694 14.121 1.00 38.09 208 ALA A CA 1
ATOM 1567 C C . ALA A 1 208 ? -4.559 -45.879 13.332 1.00 38.09 208 ALA A C 1
ATOM 1569 O O . ALA A 1 208 ? -5.649 -45.801 12.761 1.00 38.09 208 ALA A O 1
ATOM 1570 N N . LYS A 1 209 ? -3.831 -47.002 13.337 1.00 40.00 209 LYS A N 1
ATOM 1571 C CA . LYS A 1 209 ? -4.253 -48.298 12.791 1.00 40.00 209 LYS A CA 1
ATOM 1572 C C . LYS A 1 209 ? -5.601 -48.728 13.394 1.00 40.00 209 LYS A C 1
ATOM 1574 O O . LYS A 1 209 ? -5.652 -49.120 14.557 1.00 40.00 209 LYS A O 1
ATOM 1579 N N . ARG A 1 210 ? -6.663 -48.793 12.584 1.00 35.88 210 ARG A N 1
ATOM 1580 C CA . ARG A 1 210 ? -7.808 -49.693 12.826 1.00 35.88 210 ARG A CA 1
ATOM 1581 C C . ARG A 1 210 ? -7.934 -50.676 11.664 1.00 35.88 210 ARG A C 1
ATOM 1583 O O . ARG A 1 210 ? -8.083 -50.289 10.512 1.00 35.88 210 ARG A O 1
ATOM 1590 N N . ARG A 1 211 ? -7.824 -51.963 12.005 1.00 44.38 211 ARG A N 1
ATOM 1591 C CA . ARG A 1 211 ? -8.079 -53.133 11.151 1.00 44.38 211 ARG A CA 1
ATOM 1592 C C . ARG A 1 211 ? -9.590 -53.341 11.001 1.00 44.38 211 ARG A C 1
ATOM 1594 O O . ARG A 1 211 ? -10.280 -53.239 12.013 1.00 44.38 211 ARG A O 1
ATOM 1601 N N . ARG A 1 212 ? -10.040 -53.715 9.794 1.00 33.19 212 ARG A N 1
ATOM 1602 C CA . ARG A 1 212 ? -11.148 -54.646 9.430 1.00 33.19 212 ARG A CA 1
ATOM 1603 C C . ARG A 1 212 ? -11.496 -54.410 7.948 1.00 33.19 212 ARG A C 1
ATOM 1605 O O . ARG A 1 212 ? -11.784 -53.286 7.571 1.00 33.19 212 ARG A O 1
ATOM 1612 N N . SER A 1 213 ? -11.080 -55.304 7.050 1.00 32.41 213 SER A N 1
ATOM 1613 C CA . SER A 1 213 ? -11.760 -56.524 6.563 1.00 32.41 213 SER A CA 1
ATOM 1614 C C . SER A 1 213 ? -12.751 -56.260 5.417 1.00 32.41 213 SER A C 1
ATOM 1616 O O . SER A 1 213 ? -13.705 -55.511 5.568 1.00 32.41 213 SER A O 1
ATOM 1618 N N . ALA A 1 214 ? -12.438 -56.917 4.297 1.00 35.69 214 ALA A N 1
ATOM 1619 C CA . ALA A 1 214 ? -13.101 -57.074 3.004 1.00 35.69 214 ALA A CA 1
ATOM 1620 C C . ALA A 1 214 ? -14.633 -56.910 2.918 1.00 35.69 214 ALA A C 1
ATOM 1622 O O . ALA A 1 214 ? -15.375 -57.474 3.715 1.00 35.69 214 ALA A O 1
ATOM 1623 N N . SER A 1 215 ? -15.109 -56.313 1.821 1.00 33.66 215 SER A N 1
ATOM 1624 C CA . SER A 1 215 ? -15.739 -57.073 0.724 1.00 33.66 215 SER A CA 1
ATOM 1625 C C . SER A 1 215 ? -16.085 -56.182 -0.480 1.00 33.66 215 SER A C 1
ATOM 1627 O O . SER A 1 215 ? -16.221 -54.967 -0.394 1.00 33.66 215 SER A O 1
ATOM 1629 N N . SER A 1 216 ? -16.115 -56.863 -1.617 1.00 32.62 216 SER A N 1
ATOM 1630 C CA . SER A 1 216 ? -16.354 -56.487 -3.009 1.00 32.62 216 SER A CA 1
ATOM 1631 C C . SER A 1 216 ? -17.531 -55.547 -3.302 1.00 32.62 216 SER A C 1
ATOM 1633 O O . SER A 1 216 ? -18.644 -55.796 -2.853 1.00 32.62 216 SER A O 1
ATOM 1635 N N . SER A 1 217 ? -17.356 -54.621 -4.251 1.00 31.86 217 SER A N 1
ATOM 1636 C CA . SER A 1 217 ? -17.948 -54.764 -5.599 1.00 31.86 217 SER A CA 1
ATOM 1637 C C . SER A 1 217 ? -17.623 -53.587 -6.534 1.00 31.86 217 SER A C 1
ATOM 1639 O O . SER A 1 217 ? -17.340 -52.463 -6.136 1.00 31.86 217 SER A O 1
ATOM 1641 N N . SER A 1 218 ? -17.587 -53.943 -7.811 1.00 30.14 218 SER A N 1
ATOM 1642 C CA . SER A 1 218 ? -17.236 -53.227 -9.037 1.00 30.14 218 SER A CA 1
ATOM 1643 C C . SER A 1 218 ? -18.038 -51.956 -9.363 1.00 30.14 218 SER A C 1
ATOM 1645 O O . SER A 1 218 ? -19.263 -51.983 -9.320 1.00 30.14 218 SER A O 1
ATOM 1647 N N . SER A 1 219 ? -17.384 -50.921 -9.913 1.00 29.06 219 SER A N 1
ATOM 1648 C CA . SER A 1 219 ? -17.455 -50.579 -11.358 1.00 29.06 219 SER A CA 1
ATOM 1649 C C . SER A 1 219 ? -17.012 -49.135 -11.692 1.00 29.06 219 SER A C 1
ATOM 1651 O O . SER A 1 219 ? -17.263 -48.184 -10.962 1.00 29.06 219 SER A O 1
ATOM 1653 N N . SER A 1 220 ? -16.415 -48.995 -12.882 1.00 32.78 220 SER A N 1
ATOM 1654 C CA . SER A 1 220 ? -16.277 -47.781 -13.717 1.00 32.78 220 SER A CA 1
ATOM 1655 C C . SER A 1 220 ? -15.173 -46.737 -13.418 1.00 32.78 220 SER A C 1
ATOM 1657 O O . SER A 1 220 ? -15.360 -45.631 -12.925 1.00 32.78 220 SER A O 1
ATOM 1659 N N . SER A 1 221 ? -13.975 -47.110 -13.867 1.00 31.02 221 SER A N 1
ATOM 1660 C CA . SER A 1 221 ? -12.976 -46.305 -14.591 1.00 31.02 221 SER A CA 1
ATOM 1661 C C . SER A 1 221 ? -13.307 -44.851 -15.005 1.00 31.02 221 SER A C 1
ATOM 1663 O O . SER A 1 221 ? -14.059 -44.627 -15.952 1.00 31.02 221 SER A O 1
ATOM 1665 N N . LYS A 1 222 ? -12.538 -43.886 -14.472 1.00 34.31 222 LYS A N 1
ATOM 1666 C CA . LYS A 1 222 ? -11.945 -42.754 -15.225 1.00 34.31 222 LYS A CA 1
ATOM 1667 C C . LYS A 1 222 ? -10.617 -42.339 -14.569 1.00 34.31 222 LYS A C 1
ATOM 1669 O O . LYS A 1 222 ? -10.568 -41.621 -13.575 1.00 34.31 222 LYS A O 1
ATOM 1674 N N . LYS A 1 223 ? -9.523 -42.866 -15.125 1.00 30.94 223 LYS A N 1
ATOM 1675 C CA . LYS A 1 223 ? -8.128 -42.714 -14.680 1.00 30.94 223 LYS A CA 1
ATOM 1676 C C . LYS A 1 223 ? -7.633 -41.295 -15.026 1.00 30.94 223 LYS A C 1
ATOM 1678 O O . LYS A 1 223 ? -7.222 -41.048 -16.153 1.00 30.94 223 LYS A O 1
ATOM 1683 N N . LYS A 1 224 ? -7.669 -40.352 -14.076 1.00 35.09 224 LYS A N 1
ATOM 1684 C CA . LYS A 1 224 ? -6.858 -39.120 -14.141 1.00 35.09 224 LYS A CA 1
ATOM 1685 C C . LYS A 1 224 ? -5.513 -39.415 -13.482 1.00 35.09 224 LYS A C 1
ATOM 1687 O O . LYS A 1 224 ? -5.431 -39.588 -12.271 1.00 35.09 224 LYS A O 1
ATOM 1692 N N . SER A 1 225 ? -4.472 -39.518 -14.300 1.00 32.81 225 SER A N 1
ATOM 1693 C CA . SER A 1 225 ? -3.085 -39.677 -13.871 1.00 32.81 225 SER A CA 1
ATOM 1694 C C . SER A 1 225 ? -2.621 -38.436 -13.102 1.00 32.81 225 SER A C 1
ATOM 1696 O O . SER A 1 225 ? -2.349 -37.392 -13.696 1.00 32.81 225 SER A O 1
ATOM 1698 N N . SER A 1 226 ? -2.517 -38.546 -11.782 1.00 33.25 226 SER A N 1
ATOM 1699 C CA . SER A 1 226 ? -1.774 -37.605 -10.948 1.00 33.25 226 SER A CA 1
ATOM 1700 C C . SER A 1 226 ? -0.278 -37.785 -11.223 1.00 33.25 226 SER A C 1
ATOM 1702 O O . SER A 1 226 ? 0.326 -38.758 -10.771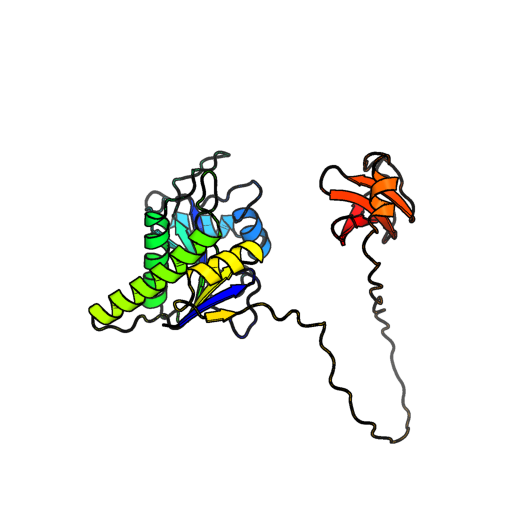 1.00 33.25 226 SER A O 1
ATOM 1704 N N . LYS A 1 227 ? 0.317 -36.870 -11.999 1.00 36.53 227 LYS A N 1
ATOM 1705 C CA . LYS A 1 227 ? 1.775 -36.779 -12.153 1.00 36.53 227 LYS A CA 1
ATOM 1706 C C . LYS A 1 227 ? 2.376 -36.419 -10.793 1.00 36.53 227 LYS A C 1
ATOM 1708 O O . LYS A 1 227 ? 2.161 -35.325 -10.280 1.00 36.53 227 LYS A O 1
ATOM 1713 N N . VAL A 1 228 ? 3.103 -37.372 -10.221 1.00 34.75 228 VAL A N 1
ATOM 1714 C CA . VAL A 1 228 ? 3.986 -37.199 -9.067 1.00 34.75 228 VAL A CA 1
ATOM 1715 C C . VAL A 1 228 ? 5.024 -36.139 -9.439 1.00 34.75 228 VAL A C 1
ATOM 1717 O O . VAL A 1 228 ? 5.804 -36.332 -10.370 1.00 34.75 228 VAL A O 1
ATOM 1720 N N . ALA A 1 229 ? 4.993 -34.990 -8.764 1.00 38.22 229 ALA A N 1
ATOM 1721 C CA . ALA A 1 229 ? 6.002 -33.954 -8.925 1.00 38.22 229 ALA A CA 1
ATOM 1722 C C . ALA A 1 229 ? 7.299 -34.429 -8.255 1.00 38.22 229 ALA A C 1
ATOM 1724 O O . ALA A 1 229 ? 7.475 -34.282 -7.045 1.00 38.22 229 ALA A O 1
ATOM 1725 N N . HIS A 1 230 ? 8.197 -35.027 -9.036 1.00 42.47 230 HIS A N 1
ATOM 1726 C CA . HIS A 1 230 ? 9.595 -35.155 -8.644 1.00 42.47 230 HIS A CA 1
ATOM 1727 C C . HIS A 1 230 ? 10.184 -33.744 -8.596 1.00 42.47 230 HIS A C 1
ATOM 1729 O O . HIS A 1 230 ? 10.420 -33.136 -9.635 1.00 42.47 230 HIS A O 1
ATOM 1735 N N . LYS A 1 231 ? 10.360 -33.194 -7.390 1.00 53.84 231 LYS A N 1
ATOM 1736 C CA . LYS A 1 231 ? 11.140 -31.968 -7.200 1.00 53.84 231 LYS A CA 1
ATOM 1737 C C . LYS A 1 231 ? 12.594 -32.306 -7.495 1.00 53.84 231 LYS A C 1
ATOM 1739 O O . LYS A 1 231 ? 13.201 -33.075 -6.750 1.00 53.84 231 LYS A O 1
ATOM 1744 N N . THR A 1 232 ? 13.119 -31.771 -8.589 1.00 62.25 232 THR A N 1
ATOM 1745 C CA . THR A 1 232 ? 14.530 -31.937 -8.935 1.00 62.25 232 THR A CA 1
ATOM 1746 C C . THR A 1 232 ? 15.359 -31.076 -7.973 1.00 62.25 232 THR A C 1
ATOM 1748 O O . THR A 1 232 ? 14.938 -29.957 -7.665 1.00 62.25 232 THR A O 1
ATOM 1751 N N . PRO A 1 233 ? 16.491 -31.566 -7.439 1.00 69.75 233 PRO A N 1
ATOM 1752 C CA . PRO A 1 233 ? 17.363 -30.761 -6.587 1.00 69.75 233 PRO A CA 1
ATOM 1753 C C . PRO A 1 233 ? 17.865 -29.501 -7.319 1.00 69.75 233 PRO A C 1
ATOM 1755 O O . PRO A 1 233 ? 18.032 -29.543 -8.541 1.00 69.75 233 PRO A O 1
ATOM 1758 N N . PRO A 1 234 ? 18.113 -28.388 -6.602 1.00 78.00 234 PRO A N 1
ATOM 1759 C CA . PRO A 1 234 ? 18.740 -27.204 -7.187 1.00 78.00 234 PRO A CA 1
ATOM 1760 C C . PRO A 1 234 ? 20.167 -27.515 -7.664 1.00 78.00 234 PRO A C 1
ATOM 1762 O O . PRO A 1 234 ? 20.798 -28.449 -7.168 1.00 78.00 234 PRO A O 1
ATOM 1765 N N . LEU A 1 235 ? 20.672 -26.712 -8.607 1.00 83.06 235 LEU A N 1
ATOM 1766 C CA . LEU A 1 235 ? 22.033 -26.853 -9.137 1.00 83.06 235 LEU A CA 1
ATOM 1767 C C . LEU A 1 235 ? 23.084 -26.664 -8.042 1.00 83.06 235 LEU A C 1
ATOM 1769 O O . LEU A 1 235 ? 22.965 -25.760 -7.210 1.00 83.06 235 LEU A O 1
ATOM 1773 N N . THR A 1 236 ? 24.125 -27.496 -8.056 1.00 85.19 236 THR A N 1
ATOM 1774 C CA . THR A 1 236 ? 25.256 -27.331 -7.136 1.00 85.19 236 THR A CA 1
ATOM 1775 C C . THR A 1 236 ? 26.173 -26.197 -7.604 1.00 85.19 236 THR A C 1
ATOM 1777 O O . THR A 1 236 ? 26.218 -25.846 -8.784 1.00 85.19 236 THR A O 1
ATOM 1780 N N . ALA A 1 237 ? 26.940 -25.607 -6.681 1.00 80.81 237 ALA A N 1
ATOM 1781 C CA . ALA A 1 237 ? 27.881 -24.532 -7.014 1.00 80.81 237 ALA A CA 1
ATOM 1782 C C . ALA A 1 237 ? 28.963 -24.974 -8.024 1.00 80.81 237 ALA A C 1
ATOM 1784 O O . ALA A 1 237 ? 29.420 -24.166 -8.831 1.00 80.81 237 ALA A O 1
ATOM 1785 N N . GLU A 1 238 ? 29.332 -26.258 -8.010 1.00 80.81 238 GLU A N 1
ATOM 1786 C CA . GLU A 1 238 ? 30.287 -26.861 -8.947 1.00 80.81 238 GLU A CA 1
ATOM 1787 C C . GLU A 1 238 ? 29.708 -26.959 -10.365 1.00 80.81 238 GLU A C 1
ATOM 1789 O O . GLU A 1 238 ? 30.373 -26.584 -11.332 1.00 80.81 238 GLU A O 1
ATOM 1794 N N . GLU A 1 239 ? 28.441 -27.372 -10.493 1.00 83.31 239 GLU A N 1
ATOM 1795 C CA . GLU A 1 239 ? 27.735 -27.404 -11.781 1.00 83.31 239 GLU A CA 1
ATOM 1796 C C . GLU A 1 239 ? 27.607 -25.998 -12.380 1.00 83.31 239 GLU A C 1
ATOM 1798 O O . GLU A 1 239 ? 27.828 -25.806 -13.576 1.00 83.31 239 GLU A O 1
ATOM 1803 N N . VAL A 1 240 ? 27.303 -24.997 -11.547 1.00 82.31 240 VAL A N 1
ATOM 1804 C CA . VAL A 1 240 ? 27.204 -23.598 -11.983 1.00 82.31 240 VAL A CA 1
ATOM 1805 C C . VAL A 1 240 ? 28.555 -23.073 -12.474 1.00 82.31 240 VAL A C 1
ATOM 1807 O O . VAL A 1 240 ? 28.605 -22.392 -13.497 1.00 82.31 240 VAL A O 1
ATOM 1810 N N . ALA A 1 241 ? 29.656 -23.393 -11.788 1.00 78.81 241 ALA A N 1
ATOM 1811 C CA . ALA A 1 241 ? 30.992 -22.955 -12.190 1.00 78.81 241 ALA A CA 1
ATOM 1812 C C . ALA A 1 241 ? 31.426 -23.562 -13.536 1.00 78.81 241 ALA A C 1
ATOM 1814 O O . ALA A 1 241 ? 31.937 -22.837 -14.389 1.00 78.81 241 ALA A O 1
ATOM 1815 N N . ALA A 1 242 ? 31.168 -24.855 -13.755 1.00 78.44 242 ALA A N 1
ATOM 1816 C CA . ALA A 1 242 ? 31.495 -25.537 -15.009 1.00 78.44 242 ALA A CA 1
ATOM 1817 C C . ALA A 1 242 ? 30.663 -25.020 -16.200 1.00 78.44 242 ALA A C 1
ATOM 1819 O O . ALA A 1 242 ? 31.169 -24.886 -17.314 1.00 78.44 242 ALA A O 1
ATOM 1820 N N . ALA A 1 243 ? 29.399 -24.672 -15.956 1.00 83.06 243 ALA A N 1
ATOM 1821 C CA . ALA A 1 243 ? 28.453 -24.236 -16.980 1.00 83.06 243 ALA A CA 1
ATOM 1822 C C . ALA A 1 243 ? 28.536 -22.739 -17.342 1.00 83.06 243 ALA A C 1
ATOM 1824 O O . ALA A 1 243 ? 27.847 -22.271 -18.250 1.00 83.06 243 ALA A O 1
ATOM 1825 N N . ARG A 1 244 ? 29.400 -21.958 -16.678 1.00 82.50 244 ARG A N 1
ATOM 1826 C CA . ARG A 1 244 ? 29.621 -20.539 -17.019 1.00 82.50 244 ARG A CA 1
ATOM 1827 C C . ARG A 1 244 ? 30.262 -20.317 -18.389 1.00 82.50 244 ARG A C 1
ATOM 1829 O O . ARG A 1 244 ? 30.186 -19.206 -18.898 1.00 82.50 244 ARG A O 1
ATOM 1836 N N . ASN A 1 245 ? 30.850 -21.355 -18.980 1.00 82.94 245 ASN A N 1
ATOM 1837 C CA . ASN A 1 245 ? 31.416 -21.320 -20.331 1.00 82.94 245 ASN A CA 1
ATOM 1838 C C . ASN A 1 245 ? 30.492 -21.958 -21.382 1.00 82.94 245 ASN A C 1
ATOM 1840 O O . ASN A 1 245 ? 30.903 -22.147 -22.525 1.00 82.94 245 ASN A O 1
ATOM 1844 N N . SER A 1 246 ? 29.261 -22.318 -21.011 1.00 89.25 246 SER A N 1
ATOM 1845 C CA . SER A 1 246 ? 28.288 -22.888 -21.941 1.00 89.25 246 SER A CA 1
ATOM 1846 C C . SER A 1 246 ? 27.767 -21.851 -22.938 1.00 89.25 246 SER A C 1
ATOM 1848 O O . SER A 1 246 ? 27.817 -20.639 -22.710 1.00 89.25 246 SER A O 1
ATOM 1850 N N . GLU A 1 247 ? 27.215 -22.335 -24.049 1.00 89.88 247 GLU A N 1
ATOM 1851 C CA . GLU A 1 247 ? 26.628 -21.475 -25.071 1.00 89.88 247 GLU A CA 1
ATOM 1852 C C . GLU A 1 247 ? 25.464 -20.632 -24.527 1.00 89.88 247 GLU A C 1
ATOM 1854 O O . GLU A 1 247 ? 24.740 -21.017 -23.600 1.00 89.88 247 GLU A O 1
ATOM 1859 N N . ARG A 1 248 ? 25.256 -19.456 -25.128 1.00 93.75 248 ARG A N 1
ATOM 1860 C CA . ARG A 1 248 ? 24.100 -18.616 -24.803 1.00 93.75 248 ARG A CA 1
ATOM 1861 C C . ARG A 1 248 ? 22.812 -19.276 -25.276 1.00 93.75 248 ARG A C 1
ATOM 1863 O O . ARG A 1 248 ? 22.738 -19.839 -26.365 1.00 93.75 248 ARG A O 1
ATOM 1870 N N . TYR A 1 249 ? 21.774 -19.138 -24.463 1.00 95.25 249 TYR A N 1
ATOM 1871 C CA . TYR A 1 249 ? 20.441 -19.604 -24.799 1.00 95.25 249 TYR A CA 1
ATOM 1872 C C . TYR A 1 249 ? 19.931 -18.954 -26.091 1.00 95.25 249 TYR A C 1
ATOM 1874 O O . TYR A 1 249 ? 19.906 -17.727 -26.216 1.00 95.25 249 TYR A O 1
ATOM 1882 N N . SER A 1 250 ? 19.454 -19.784 -27.013 1.00 93.25 250 SER A N 1
ATOM 1883 C CA . SER A 1 250 ? 18.831 -19.388 -28.270 1.00 93.25 250 SER A CA 1
ATOM 1884 C C . SER A 1 250 ? 17.606 -20.257 -28.521 1.00 93.25 250 SER A C 1
ATOM 1886 O O . SER A 1 250 ? 17.679 -21.480 -28.461 1.00 93.25 250 SER A O 1
ATOM 1888 N N . MET A 1 251 ? 16.480 -19.636 -28.883 1.00 91.88 251 MET A N 1
ATOM 1889 C CA . MET A 1 251 ? 15.267 -20.379 -29.255 1.00 91.88 251 MET A CA 1
ATOM 1890 C C . MET A 1 251 ? 15.450 -21.225 -30.523 1.00 91.88 251 MET A C 1
ATOM 1892 O O . MET A 1 251 ? 14.649 -22.129 -30.748 1.00 91.88 251 MET A O 1
ATOM 1896 N N . LYS A 1 252 ? 16.476 -20.939 -31.337 1.00 91.88 252 LYS A N 1
ATOM 1897 C CA . LYS A 1 252 ? 16.793 -21.690 -32.560 1.00 91.88 252 LYS A CA 1
ATOM 1898 C C . LYS A 1 252 ? 17.545 -22.988 -32.280 1.00 91.88 252 LYS A C 1
ATOM 1900 O O . LYS A 1 252 ? 17.429 -23.936 -33.048 1.00 91.88 252 LYS A O 1
ATOM 1905 N N . ASN A 1 253 ? 18.287 -23.043 -31.176 1.00 93.25 253 ASN A N 1
ATOM 1906 C CA . ASN A 1 253 ? 19.087 -24.210 -30.829 1.00 93.25 253 ASN A CA 1
ATOM 1907 C C . ASN A 1 253 ? 18.189 -25.307 -30.248 1.00 93.25 253 ASN A C 1
ATOM 1909 O O . ASN A 1 253 ? 17.126 -25.044 -29.678 1.00 93.25 253 ASN A O 1
ATOM 1913 N N . THR A 1 254 ? 18.620 -26.555 -30.391 1.00 93.06 254 THR A N 1
ATOM 1914 C CA . THR A 1 254 ? 17.979 -27.710 -29.764 1.00 93.06 254 THR A CA 1
ATOM 1915 C C . THR A 1 254 ? 18.735 -28.099 -28.502 1.00 93.06 254 THR A C 1
ATOM 1917 O O . THR A 1 254 ? 19.956 -28.173 -28.545 1.00 93.06 254 THR A O 1
ATOM 1920 N N . TYR A 1 255 ? 18.020 -28.377 -27.410 1.00 94.25 255 TYR A N 1
ATOM 1921 C CA . TYR A 1 255 ? 18.616 -28.754 -26.132 1.00 94.25 255 TYR A CA 1
ATOM 1922 C C . TYR A 1 255 ? 18.038 -30.088 -25.650 1.00 94.25 255 TYR A C 1
ATOM 1924 O O . TYR A 1 255 ? 16.817 -30.294 -25.682 1.00 94.25 255 TYR A O 1
ATOM 1932 N N . ALA A 1 256 ? 18.908 -30.981 -25.198 1.00 93.81 256 ALA A N 1
ATOM 1933 C CA . ALA A 1 256 ? 18.604 -32.264 -24.584 1.00 93.81 256 ALA A CA 1
ATOM 1934 C C . ALA A 1 256 ? 18.628 -32.173 -23.050 1.00 93.81 256 ALA A C 1
ATOM 1936 O O . ALA A 1 256 ? 19.128 -31.215 -22.465 1.00 93.81 256 ALA A O 1
ATOM 1937 N N . VAL A 1 257 ? 18.054 -33.173 -22.375 1.00 94.31 257 VAL A N 1
ATOM 1938 C CA . VAL A 1 257 ? 18.122 -33.273 -20.908 1.00 94.31 257 VAL A CA 1
ATOM 1939 C C . VAL A 1 257 ? 19.576 -33.473 -20.482 1.00 94.31 257 VAL A C 1
ATOM 1941 O O . VAL A 1 257 ? 20.236 -34.380 -20.975 1.00 94.31 257 VAL A O 1
ATOM 1944 N N . GLY A 1 258 ? 20.052 -32.647 -19.550 1.00 92.38 258 GLY A N 1
ATOM 1945 C CA . GLY A 1 258 ? 21.448 -32.600 -19.114 1.00 92.38 258 GLY A CA 1
ATOM 1946 C C . GLY A 1 258 ? 22.240 -31.424 -19.687 1.00 92.38 258 GLY A C 1
ATOM 1947 O O . GLY A 1 258 ? 23.268 -31.079 -19.107 1.00 92.38 258 GLY A O 1
ATOM 1948 N N . ASP A 1 259 ? 21.747 -30.771 -20.742 1.00 93.69 259 ASP A N 1
ATOM 1949 C CA . ASP A 1 259 ? 22.441 -29.641 -21.360 1.00 93.69 259 ASP A CA 1
ATOM 1950 C C . ASP A 1 259 ? 22.463 -28.416 -20.449 1.00 93.69 259 ASP A C 1
ATOM 1952 O O . ASP A 1 259 ? 21.495 -28.121 -19.737 1.00 93.69 259 ASP A O 1
ATOM 1956 N N . PHE A 1 260 ? 23.558 -27.667 -20.546 1.00 95.25 260 PHE A N 1
ATOM 1957 C CA . PHE A 1 260 ? 23.750 -26.395 -19.869 1.00 95.25 260 PHE A CA 1
ATOM 1958 C C . PHE A 1 260 ? 23.813 -25.250 -20.872 1.00 95.25 260 PHE A C 1
ATOM 1960 O O . PHE A 1 260 ? 24.368 -25.386 -21.962 1.00 95.25 260 PHE A O 1
ATOM 1967 N N . PHE A 1 261 ? 23.270 -24.101 -20.486 1.00 95.25 261 PHE A N 1
ATOM 1968 C CA . PHE A 1 261 ? 23.348 -22.877 -21.275 1.00 95.25 261 PHE A CA 1
ATOM 1969 C C . PHE A 1 261 ? 23.262 -21.632 -20.391 1.00 95.25 261 PHE A C 1
ATOM 1971 O O . PHE A 1 261 ? 22.807 -21.674 -19.244 1.00 95.25 261 PHE A O 1
ATOM 1978 N N . LEU A 1 262 ? 23.637 -20.489 -20.962 1.00 95.00 262 LEU A N 1
ATOM 1979 C CA . LEU A 1 262 ? 23.529 -19.180 -20.321 1.00 95.00 262 LEU A CA 1
ATOM 1980 C C . LEU A 1 262 ? 22.292 -18.422 -20.803 1.00 95.00 262 LEU A C 1
ATOM 1982 O O . LEU A 1 262 ? 22.233 -17.970 -21.948 1.00 95.00 262 LEU A O 1
ATOM 1986 N N . HIS A 1 263 ? 21.309 -18.227 -19.926 1.00 94.06 263 HIS A N 1
ATOM 1987 C CA . HIS A 1 263 ? 20.131 -17.420 -20.226 1.00 94.06 263 HIS A CA 1
ATOM 1988 C C . HIS A 1 263 ? 20.359 -15.947 -19.845 1.00 94.06 263 HIS A C 1
ATOM 1990 O O . HIS A 1 263 ? 20.661 -15.666 -18.683 1.00 94.06 263 HIS A O 1
ATOM 1996 N N . PRO A 1 264 ? 20.110 -14.972 -20.743 1.00 89.88 264 PRO A N 1
ATOM 1997 C CA . PRO A 1 264 ? 20.441 -13.560 -20.507 1.00 89.88 264 PRO A CA 1
ATOM 1998 C C . PRO A 1 264 ? 19.753 -12.958 -19.273 1.00 89.88 264 PRO A C 1
ATOM 2000 O O . PRO A 1 264 ? 20.299 -12.069 -18.633 1.00 89.88 264 PRO A O 1
ATOM 2003 N N . LYS A 1 265 ? 18.556 -13.451 -18.928 1.00 91.62 265 LYS A N 1
ATOM 2004 C CA . LYS A 1 265 ? 17.775 -12.983 -17.767 1.00 91.62 265 LYS A CA 1
ATOM 2005 C C . LYS A 1 265 ? 17.941 -13.826 -16.499 1.00 91.62 265 LYS A C 1
ATOM 2007 O O . LYS A 1 265 ? 17.667 -13.333 -15.412 1.00 91.62 265 LYS A O 1
ATOM 2012 N N . PHE A 1 266 ? 18.287 -15.105 -16.632 1.00 89.94 266 PHE A N 1
ATOM 2013 C CA . PHE A 1 266 ? 18.135 -16.077 -15.538 1.00 89.94 266 PHE A CA 1
ATOM 2014 C C . PHE A 1 266 ? 19.446 -16.770 -15.150 1.00 89.94 266 PHE A C 1
ATOM 2016 O O . PHE A 1 266 ? 19.431 -17.588 -14.236 1.00 89.94 266 PHE A O 1
ATOM 2023 N N . GLY A 1 267 ? 20.557 -16.432 -15.812 1.00 92.06 267 GLY A N 1
ATOM 2024 C CA . GLY A 1 267 ? 21.867 -17.005 -15.527 1.00 92.06 267 GLY A CA 1
ATOM 2025 C C . GLY A 1 267 ? 22.026 -18.411 -16.098 1.00 92.06 267 GLY A C 1
ATOM 2026 O O . GLY A 1 267 ? 21.452 -18.741 -17.141 1.00 92.06 267 GLY A O 1
ATOM 2027 N N . VAL A 1 268 ? 22.829 -19.228 -15.420 1.00 94.31 268 VAL A N 1
ATOM 2028 C CA . VAL A 1 268 ? 23.091 -20.621 -15.803 1.00 94.31 268 VAL A CA 1
ATOM 2029 C C . VAL A 1 268 ? 21.823 -21.459 -15.628 1.00 94.31 268 VAL A C 1
ATOM 2031 O O . VAL A 1 268 ? 21.227 -21.485 -14.546 1.00 94.31 268 VAL A O 1
ATOM 2034 N N . GLY A 1 269 ? 21.421 -22.152 -16.693 1.00 94.94 269 GLY A N 1
ATOM 2035 C CA . GLY A 1 269 ? 20.304 -23.093 -16.696 1.00 94.94 269 GLY A CA 1
ATOM 2036 C C . GLY A 1 269 ? 20.740 -24.493 -17.121 1.00 94.94 269 GLY A C 1
ATOM 2037 O O . GLY A 1 269 ? 21.548 -24.633 -18.037 1.00 94.94 269 GLY A O 1
ATOM 2038 N N . LYS A 1 270 ? 20.172 -25.520 -16.477 1.00 96.19 270 LYS A N 1
ATOM 2039 C CA . LYS A 1 270 ? 20.312 -26.937 -16.842 1.00 96.19 270 LYS A CA 1
ATOM 2040 C C . LYS A 1 270 ? 18.972 -27.497 -17.285 1.00 96.19 270 LYS A C 1
ATOM 2042 O O . LYS A 1 270 ? 17.972 -27.339 -16.579 1.00 96.19 270 LYS A O 1
ATOM 2047 N N . VAL A 1 271 ? 18.933 -28.190 -18.414 1.00 95.50 271 VAL A N 1
ATOM 2048 C CA . VAL A 1 271 ? 17.714 -28.863 -18.871 1.00 95.50 271 VAL A CA 1
ATOM 2049 C C . VAL A 1 271 ? 17.472 -30.112 -18.030 1.00 95.50 271 VAL A C 1
ATOM 2051 O O . VAL A 1 271 ? 18.274 -31.042 -18.028 1.00 95.50 271 VAL A O 1
ATOM 2054 N N . VAL A 1 272 ? 16.340 -30.151 -17.333 1.00 95.19 272 VAL A N 1
ATOM 2055 C CA . VAL A 1 272 ? 15.937 -31.264 -16.455 1.00 95.19 272 VAL A CA 1
ATOM 2056 C C . VAL A 1 272 ? 14.813 -32.113 -17.050 1.00 95.19 272 VAL A C 1
ATOM 2058 O O . VAL A 1 272 ? 14.536 -33.204 -16.562 1.00 95.19 272 VAL A O 1
ATOM 2061 N N . GLY A 1 273 ? 14.166 -31.652 -18.124 1.00 93.06 273 GLY A N 1
ATOM 2062 C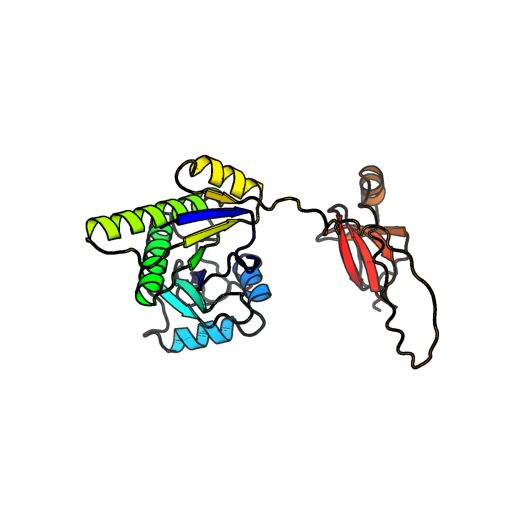 CA . GLY A 1 273 ? 13.136 -32.434 -18.804 1.00 93.06 273 GLY A CA 1
ATOM 2063 C C . GLY A 1 273 ? 12.644 -31.809 -20.103 1.00 93.06 273 GLY A C 1
ATOM 2064 O O . GLY A 1 273 ? 12.907 -30.646 -20.388 1.00 93.06 273 GLY A O 1
ATOM 2065 N N . GLN A 1 274 ? 11.877 -32.579 -20.872 1.00 94.44 274 GLN A N 1
ATOM 2066 C CA . GLN A 1 274 ? 11.193 -32.122 -22.084 1.00 94.44 274 GLN A CA 1
ATOM 2067 C C . GLN A 1 274 ? 9.694 -32.415 -21.947 1.00 94.44 274 GLN A C 1
ATOM 2069 O O . GLN A 1 274 ? 9.243 -33.526 -22.229 1.00 94.44 274 GLN A O 1
ATOM 2074 N N . PRO A 1 275 ? 8.899 -31.465 -21.422 1.00 88.88 275 PRO A N 1
ATOM 2075 C CA . PRO A 1 275 ? 7.486 -31.711 -21.147 1.00 88.88 275 PRO A CA 1
ATOM 2076 C C . PRO A 1 275 ? 6.633 -31.887 -22.413 1.00 88.88 275 PRO A C 1
ATOM 2078 O O . PRO A 1 275 ? 5.563 -32.486 -22.320 1.00 88.88 275 PRO A O 1
ATOM 2081 N N . ALA A 1 276 ? 7.070 -31.350 -23.556 1.00 89.44 276 ALA A N 1
ATOM 2082 C CA . ALA A 1 276 ? 6.441 -31.510 -24.868 1.00 89.44 276 ALA A CA 1
ATOM 2083 C C . ALA A 1 276 ? 7.462 -31.202 -25.986 1.00 89.44 276 ALA A C 1
ATOM 2085 O O . ALA A 1 276 ? 8.457 -30.529 -25.705 1.00 89.44 276 ALA A O 1
ATOM 2086 N N . PRO A 1 277 ? 7.224 -31.623 -27.244 1.00 89.00 277 PRO A N 1
ATOM 2087 C CA . PRO A 1 277 ? 8.081 -31.259 -28.374 1.00 89.00 277 PRO A CA 1
ATOM 2088 C C . PRO A 1 277 ? 8.266 -29.738 -28.499 1.00 89.00 277 PRO A C 1
ATOM 2090 O O . PRO A 1 277 ? 7.300 -28.979 -28.399 1.00 89.00 277 PRO A O 1
ATOM 2093 N N . GLY A 1 278 ? 9.513 -29.291 -28.679 1.00 91.12 278 GLY A N 1
ATOM 2094 C CA . GLY A 1 278 ? 9.872 -27.868 -28.748 1.00 91.12 278 GLY A CA 1
ATOM 2095 C C . GLY A 1 278 ? 9.839 -27.136 -27.401 1.00 91.12 278 GLY A C 1
ATOM 2096 O O . GLY A 1 278 ? 9.953 -25.909 -27.358 1.00 91.12 278 GLY A O 1
ATOM 2097 N N . GLN A 1 279 ? 9.679 -27.852 -26.282 1.00 93.69 279 GLN A N 1
ATOM 2098 C CA . GLN A 1 279 ? 9.675 -27.284 -24.936 1.00 93.69 279 GLN A CA 1
ATOM 2099 C C . GLN A 1 279 ? 10.644 -28.030 -24.020 1.00 93.69 279 GLN A C 1
ATOM 2101 O O . GLN A 1 279 ? 10.634 -29.256 -23.940 1.00 93.69 279 GLN A O 1
ATOM 2106 N N . ILE A 1 280 ? 11.408 -27.266 -23.249 1.00 95.56 280 ILE A N 1
ATOM 2107 C CA . ILE A 1 280 ? 12.334 -27.761 -22.230 1.00 95.56 280 ILE A CA 1
ATOM 2108 C C . ILE A 1 280 ? 11.925 -27.239 -20.854 1.00 95.56 280 ILE A C 1
ATOM 2110 O O . ILE A 1 280 ? 11.426 -26.123 -20.711 1.00 95.56 280 ILE A O 1
ATOM 2114 N N . LEU A 1 281 ? 12.119 -28.063 -19.833 1.00 95.81 281 LEU A N 1
ATOM 2115 C CA . LEU A 1 281 ? 12.044 -27.691 -18.428 1.00 95.81 281 LEU A CA 1
ATOM 2116 C C . LEU A 1 281 ? 13.469 -27.487 -17.925 1.00 95.81 281 LEU A C 1
ATOM 2118 O O . LEU A 1 281 ? 14.322 -28.353 -18.118 1.00 95.81 281 LEU A O 1
ATOM 2122 N N . VAL A 1 282 ? 13.720 -26.340 -17.309 1.00 95.31 282 VAL A N 1
ATOM 2123 C CA . VAL A 1 282 ? 15.064 -25.855 -17.004 1.00 95.31 282 VAL A CA 1
ATOM 2124 C C . VAL A 1 282 ? 15.132 -25.457 -15.541 1.00 95.31 282 VAL A C 1
ATOM 2126 O O . VAL A 1 282 ? 14.293 -24.688 -15.073 1.00 95.31 282 VAL A O 1
ATOM 2129 N N . MET A 1 283 ? 16.135 -25.975 -14.839 1.00 94.88 283 MET A N 1
ATOM 2130 C CA . MET A 1 283 ? 16.494 -25.563 -13.486 1.00 94.88 283 MET A CA 1
ATOM 2131 C C . MET A 1 283 ? 17.572 -24.485 -13.571 1.00 94.88 283 MET A C 1
ATOM 2133 O O . MET A 1 283 ? 18.597 -24.696 -14.217 1.00 94.88 283 MET A O 1
ATOM 2137 N N . PHE A 1 284 ? 17.347 -23.342 -12.930 1.00 93.81 284 PHE A N 1
ATOM 2138 C CA . PHE A 1 284 ? 18.312 -22.241 -12.881 1.00 93.81 284 PHE A CA 1
ATOM 2139 C C . PHE A 1 284 ? 19.127 -22.250 -11.590 1.00 93.81 284 PHE A C 1
ATOM 2141 O O . PHE A 1 284 ? 18.696 -22.802 -10.579 1.00 93.81 284 PHE A O 1
ATOM 2148 N N . GLU A 1 285 ? 20.274 -21.567 -11.596 1.00 89.12 285 GLU A N 1
ATOM 2149 C CA . GLU A 1 285 ? 21.141 -21.404 -10.413 1.00 89.12 285 GLU A CA 1
ATOM 2150 C C . GLU A 1 285 ? 20.417 -20.781 -9.202 1.00 89.12 285 GLU A C 1
ATOM 2152 O O . GLU A 1 285 ? 20.771 -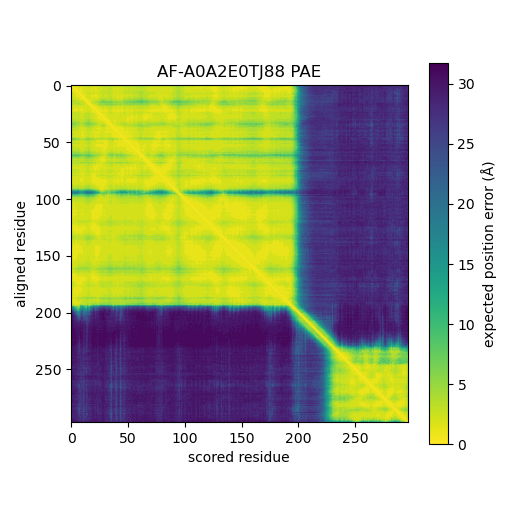21.024 -8.054 1.00 89.12 285 GLU A O 1
ATOM 2157 N N . THR A 1 286 ? 19.341 -20.030 -9.448 1.00 84.56 286 THR A N 1
ATOM 2158 C CA . THR A 1 286 ? 18.463 -19.460 -8.410 1.00 84.56 286 THR A CA 1
ATOM 2159 C C . THR A 1 286 ? 17.543 -20.490 -7.739 1.00 84.56 286 THR A C 1
ATOM 2161 O O . THR A 1 286 ? 16.788 -20.139 -6.833 1.00 84.56 286 THR A O 1
ATOM 2164 N N . GLY A 1 287 ? 17.559 -21.747 -8.194 1.00 84.62 287 GLY A N 1
ATOM 2165 C CA . GLY A 1 287 ? 16.634 -22.805 -7.780 1.00 84.62 287 GLY A CA 1
ATOM 2166 C C . GLY A 1 287 ? 15.243 -22.696 -8.415 1.00 84.62 287 GLY A C 1
ATOM 2167 O O . GLY A 1 287 ? 14.337 -23.442 -8.048 1.00 84.62 287 GLY A O 1
ATOM 2168 N N . ALA A 1 288 ? 15.047 -21.760 -9.347 1.00 88.00 288 ALA A N 1
ATOM 2169 C CA . ALA A 1 288 ? 13.796 -21.621 -10.078 1.00 88.00 288 ALA A CA 1
ATOM 2170 C C . ALA A 1 288 ? 13.714 -22.645 -11.218 1.00 88.00 288 ALA A C 1
ATOM 2172 O O . ALA A 1 288 ? 14.604 -22.711 -12.066 1.00 88.00 288 ALA A O 1
ATOM 2173 N N . GLU A 1 289 ? 12.601 -23.372 -11.295 1.00 93.31 289 GLU A N 1
ATOM 2174 C CA . GLU A 1 289 ? 12.245 -24.159 -12.475 1.00 93.31 289 GLU A CA 1
ATOM 2175 C C . GLU A 1 289 ? 11.455 -23.283 -13.454 1.00 93.31 289 GLU A C 1
ATOM 2177 O O . GLU A 1 289 ? 10.452 -22.663 -13.083 1.00 93.31 289 GLU A O 1
ATOM 2182 N N . LYS A 1 290 ? 11.877 -23.219 -14.720 1.00 93.69 290 LYS A N 1
ATOM 2183 C CA . LYS A 1 290 ? 11.095 -22.569 -15.781 1.00 93.69 290 LYS A CA 1
ATOM 2184 C C . LYS A 1 290 ? 10.995 -23.440 -17.013 1.00 93.69 290 LYS A C 1
ATOM 2186 O O . LYS A 1 290 ? 11.891 -24.202 -17.357 1.00 93.69 290 LYS A O 1
ATOM 2191 N N . LYS A 1 291 ? 9.880 -23.268 -17.709 1.00 95.94 291 LYS A N 1
ATOM 2192 C CA . LYS A 1 291 ? 9.636 -23.873 -19.007 1.00 95.94 291 LYS A CA 1
ATOM 2193 C C . LYS A 1 291 ? 10.065 -22.902 -20.101 1.00 95.94 291 LYS A C 1
ATOM 2195 O O . LYS A 1 291 ? 9.594 -21.767 -20.120 1.00 95.94 291 LYS A O 1
ATOM 2200 N N . LEU A 1 292 ? 10.943 -23.350 -20.988 1.00 94.81 292 LEU A N 1
ATOM 2201 C CA . LEU A 1 292 ? 11.469 -22.581 -22.110 1.00 94.81 292 LEU A CA 1
ATOM 2202 C C . LEU A 1 292 ? 11.173 -23.287 -23.439 1.00 94.81 292 LEU A C 1
ATOM 2204 O O . LEU A 1 292 ? 10.813 -24.464 -23.468 1.00 94.81 292 LEU A O 1
ATOM 2208 N N . VAL A 1 293 ? 11.268 -22.539 -24.535 1.00 94.88 293 VAL A N 1
ATOM 2209 C CA . VAL A 1 293 ? 10.938 -22.999 -25.892 1.00 94.88 293 VAL A CA 1
ATOM 2210 C C . VAL A 1 293 ? 12.217 -23.095 -26.710 1.00 94.88 293 VAL A C 1
ATOM 2212 O O . VAL A 1 293 ? 13.000 -22.156 -26.719 1.00 94.88 293 VAL A O 1
ATOM 2215 N N . HIS A 1 294 ? 12.413 -24.188 -27.433 1.00 95.38 294 HIS A N 1
ATOM 2216 C CA . HIS A 1 294 ? 13.632 -24.423 -28.208 1.00 95.38 294 HIS A CA 1
ATOM 2217 C C . HIS A 1 294 ? 13.317 -25.048 -29.572 1.00 95.38 294 HIS A C 1
ATOM 2219 O O . HIS A 1 294 ? 12.189 -25.488 -29.797 1.00 95.38 294 HIS A O 1
ATOM 2225 N N . GLY A 1 295 ? 14.300 -25.083 -30.475 1.00 87.75 295 GLY A N 1
ATOM 2226 C CA . GLY A 1 295 ? 14.146 -25.655 -31.816 1.00 87.75 295 GLY A CA 1
ATOM 2227 C C . GLY A 1 295 ? 13.137 -24.922 -32.708 1.00 87.75 295 GLY A C 1
ATOM 2228 O O . GLY A 1 295 ? 12.488 -25.553 -33.538 1.00 87.75 295 GLY A O 1
ATOM 2229 N N . ARG A 1 296 ? 12.960 -23.606 -32.527 1.00 82.19 296 ARG A N 1
ATOM 2230 C CA . ARG A 1 296 ? 12.184 -22.776 -33.459 1.00 82.19 296 ARG A CA 1
ATOM 2231 C C . ARG A 1 296 ? 13.047 -22.435 -34.671 1.00 82.19 296 ARG A C 1
ATOM 2233 O O . ARG A 1 296 ? 14.014 -21.691 -34.528 1.00 82.19 296 ARG A O 1
ATOM 2240 N N . SER A 1 297 ? 12.677 -22.978 -35.829 1.00 70.00 297 SER A N 1
ATOM 2241 C CA . SER A 1 297 ? 13.181 -22.563 -37.144 1.00 70.00 297 SER A CA 1
ATOM 2242 C C . SER A 1 297 ? 12.826 -21.108 -37.434 1.00 70.00 297 SER A C 1
ATOM 2244 O O . SER A 1 297 ? 11.626 -20.788 -37.260 1.00 70.00 297 SER A O 1
#

Foldseek 3Di:
DAEEEEQADPQPDDPVQQFQEEEAEDAQLQDAAPDDDPSVVLDVSQDDCRSVQSQVFLVVDVVSGHDQFAWDWTCRRNGRHRTYIYTHHFHDDPDNDDGAFHDLVSLLVSLLNVLVVCLVVLTQHYEYEQYGDDHPDDQSLVSLLSNLVSVVVLCVVQVVVVHGSSHNYYYYYHNDPVSSVSNCVVCPVSHHYHYDDPDDDDPPDDDDDDDDDDDDDDDDDDDDDDPDDPLDDADDPVNLVVLQPAAADDQQADDDQQDWHQYPPQGIWGFHDAPDPQKTWIHGNVRDIDIDGHNDD

Nearest PDB structures (foldseek):
  6y4z-assembly2_B  TM=8.000E-01  e=1.411E-09  Escherichia coli K-12
  1yd9-assembly2_B  TM=8.167E-01  e=3.238E-09  Rattus norvegicus
  6y4y-assembly1_A  TM=7.997E-01  e=2.015E-09  Escherichia coli K-12
  5kiv-assembly1_A  TM=8.028E-01  e=2.268E-09  Staphylococcus aureus
  8rsl-assembly2_B  TM=7.922E-01  e=3.868E-09  Staphylococcus aureus

Secondary structure (DSSP, 8-state):
-EEEEESS-GGG--GGG--SEEEEEEETT-PPPSSSSHHHHHHHHH-TTHHHHHHHHHTTSGGG---SSEEEEE--TTSSSSEEEEEEEE----TT-PPPPPPHHHHHHHHHHHHHHHHTTT--EEEE-----STTPPPHHHHHHHHHHHHHHHHHHHHHTTS--S--EEEEE---HHHHHHHHHHTTTTSEEE------S--PPPPP-----------------------PPPPPHHHHHHHTTSPBP-TTS---TT-EEEETTTEEEEEEEEEETTEEEEEETTS-EEEEE----

Radius of gyration: 24.67 Å; Cα contacts (8 Å, |Δi|>4): 545; chains: 1; bounding box: 49×74×58 Å

pLDDT: mean 87.35, std 19.48, range [29.06, 98.81]

Mean predicted aligned error: 15.31 Å

Solvent-accessible surface area (backbone atoms only — not comparable to full-atom values): 16933 Å² total; per-residue (Å²): 112,48,43,35,39,32,49,32,48,67,82,69,56,52,81,95,61,58,27,43,29,40,47,47,63,38,24,18,53,52,56,75,60,91,58,92,51,71,52,45,54,48,38,68,56,31,36,100,51,50,64,62,47,40,52,57,50,37,70,75,36,74,90,49,49,50,58,80,61,38,74,48,80,35,78,28,74,63,39,76,37,73,23,30,34,42,26,17,56,30,65,62,45,78,85,90,50,82,51,58,25,41,54,70,66,52,52,30,48,40,45,42,52,50,48,54,56,31,26,78,66,69,29,38,28,40,34,34,47,57,53,42,78,48,57,83,36,66,60,63,26,57,34,42,43,40,49,56,52,27,52,51,52,46,46,51,54,21,55,77,67,75,42,80,53,50,39,48,40,40,37,41,22,29,61,50,65,70,42,37,54,55,23,51,65,78,35,62,93,69,44,48,77,46,68,65,72,91,67,67,80,80,80,72,76,82,80,78,92,77,92,80,83,89,84,90,85,88,85,83,90,80,89,76,83,78,79,79,81,79,79,73,81,62,65,50,73,67,60,51,61,69,31,69,78,36,56,69,66,51,47,59,46,77,80,56,73,72,40,56,22,32,34,96,89,60,44,45,30,34,27,75,37,65,88,46,92,54,31,37,29,28,43,18,68,83,56,48,76,47,79,47,61,30,53,50,129